Protein AF-A0A229TBY1-F1 (afdb_monomer)

Radius of gyration: 26.52 Å; Cα con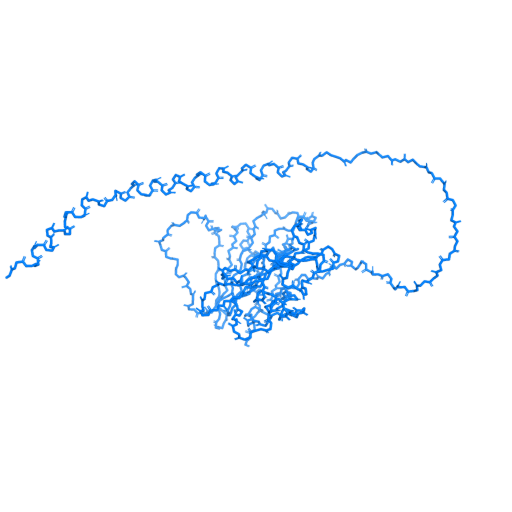tacts (8 Å, |Δi|>4): 447; chains: 1; bounding box: 51×102×53 Å

Foldseek 3Di:
DPDVVVVVVVVVVVVVVPPDPVVVVVVVVVVVVVVVVVVVVVVVVVVVPPPDDDDDDDDDDDDDDDDDDDDDDPDPPPPPDPPQCWPPHAFQLKDFQDPQWDFFKKKDFVQKIKTWIDGPPDTWKMKIKGFADDDPQAAQAQDPDLVNCPDLQWYKYDDDDRMIMIMGGPDDDRSVRSNVRSVRMGSHGDDADAFFPGFRDPPQWDWGMWMGGHQKIKTKIFGDPPRPDGPPDRDIKIKMKHFPPPPPPPPPPDDPPPFQPDWDWDDDPRIIMIMTHHPVCVVVSVRRSVRTDTDD

pLDDT: mean 75.95, std 24.25, range [27.39, 98.19]

Solvent-accessible surface area (backbone atoms only — not comparable to full-atom values): 17626 Å² total; per-residue (Å²): 146,64,64,70,64,50,53,55,52,52,51,57,60,47,60,77,68,53,75,55,67,69,56,55,51,52,53,52,52,52,55,53,53,55,51,52,60,60,54,56,59,60,61,62,62,64,66,69,74,79,75,80,88,86,83,88,86,89,81,90,82,92,80,86,85,85,93,85,75,94,72,95,67,84,78,82,74,83,68,82,75,84,60,78,82,58,41,64,64,81,64,55,62,47,31,72,72,46,93,81,47,45,82,55,34,37,38,41,37,84,60,36,31,40,39,34,27,20,49,92,93,35,84,37,38,38,41,40,39,34,57,43,85,67,60,92,82,37,34,88,42,76,77,90,49,37,90,75,44,85,44,44,38,55,47,38,18,37,63,63,90,53,23,25,38,35,39,40,40,78,54,93,51,52,32,61,56,38,42,61,52,57,72,34,50,43,85,39,58,60,89,71,59,53,38,63,54,33,52,56,80,58,91,46,45,38,80,49,36,40,35,42,29,75,55,20,34,40,38,31,34,29,56,34,90,81,37,94,59,69,61,99,58,80,68,48,39,42,36,39,38,34,48,57,86,68,69,75,66,80,67,96,65,91,65,96,64,81,67,52,82,33,74,46,75,50,79,60,88,71,27,30,39,36,38,36,22,45,72,94,39,49,68,57,51,52,51,37,65,72,41,58,38,63,60,129

Secondary structure (DSSP, 8-state):
--HHHHHHHHHHHHHTTSPPHHHHHHHHHHHHHHHHHHHHHHHHTTSGGGSS----------------------------------SSPPPPS-EE--TTSEEEEEEEETTEEEEEEEETTEEEEEEEEEESPPPTT-BSS---SGGG-S-TTEEEEE-STTEEEEEEESS---HHHHHHHHTTEESS------SEEE-PPPTTEEEEEEEEETTEEEEEEEE-TT-SS--S--PPEEEEEEETT------S----S---SEEEEEEETTEEEEEEE-GGGHHHHHHHHHH-EE--

Sequence (296 aa):
MTDLDELRRTLRAQESLAPDPGDVLAAATRRLRRRRIASVAAVTLAVAALGVGAVAMLGRGTATAPPASRVNAPPASVTEFSVAEQVPPAAPAVSLEDGSWDLMFWAVQPHFATVHYGQGHRYAFEIEVRDGAAPRSALAAKPSDAKKIRDPQSVAWQDGPGRWIRVTTTKPMAPAETLALLTKIRAAPPVISSPLESLQIPAGQKVDTFTSEPESNTLVLCPDPEARKAPLDNRCFSLTVSPAGRTAQPEDGAIPEEPLPVHRFRTLGAYTIEVDSSSAQEQAASALMNSVRLNR

Organism: NCBI:txid1905142

Mean predicted aligned error: 16.12 Å

Structure (mmCIF, N/CA/C/O backbone):
data_AF-A0A229TBY1-F1
#
_entry.id   AF-A0A229TBY1-F1
#
loop_
_atom_site.group_PDB
_atom_site.id
_atom_site.type_symbol
_atom_site.label_atom_id
_atom_site.label_alt_id
_atom_site.label_comp_id
_atom_site.label_asym_id
_atom_site.label_entity_id
_atom_site.label_seq_id
_atom_site.pdbx_PDB_ins_code
_atom_site.Cartn_x
_atom_site.Cartn_y
_atom_site.Cartn_z
_atom_site.occupancy
_atom_site.B_iso_or_equiv
_atom_site.auth_seq_id
_atom_site.auth_comp_id
_atom_site.auth_asym_id
_atom_site.auth_atom_id
_atom_site.pdbx_PDB_model_num
ATOM 1 N N . MET A 1 1 ? 16.575 60.455 0.898 1.00 54.78 1 MET A N 1
ATOM 2 C CA . MET A 1 1 ? 15.450 5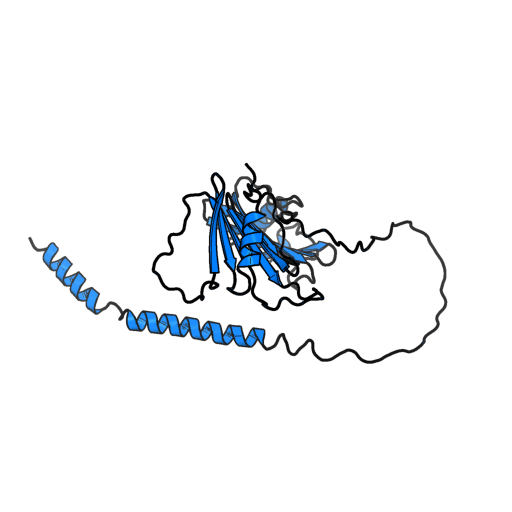9.912 1.697 1.00 54.78 1 MET A CA 1
ATOM 3 C C . MET A 1 1 ? 14.199 59.743 0.821 1.00 54.78 1 MET A C 1
ATOM 5 O O . MET A 1 1 ? 13.146 60.242 1.176 1.00 54.78 1 MET A O 1
ATOM 9 N N . THR A 1 2 ? 14.294 59.068 -0.329 1.00 57.41 2 THR A N 1
ATOM 10 C CA . THR A 1 2 ? 13.202 59.014 -1.334 1.00 57.41 2 THR A CA 1
ATOM 11 C C . THR A 1 2 ? 12.806 57.597 -1.760 1.00 57.41 2 THR A C 1
ATOM 13 O O . THR A 1 2 ? 11.770 57.427 -2.384 1.00 57.41 2 THR A O 1
ATOM 16 N N . ASP A 1 3 ? 13.565 56.578 -1.362 1.00 72.38 3 ASP A N 1
ATOM 17 C CA . ASP A 1 3 ? 13.406 55.201 -1.850 1.00 72.38 3 ASP A CA 1
ATOM 18 C C . ASP A 1 3 ? 12.272 54.433 -1.135 1.00 72.38 3 ASP A C 1
ATOM 20 O O . ASP A 1 3 ? 11.444 53.765 -1.746 1.00 72.38 3 ASP A O 1
ATOM 24 N N . LEU A 1 4 ? 12.133 54.621 0.182 1.00 72.19 4 LEU A N 1
ATOM 25 C CA . LEU A 1 4 ? 11.111 53.933 0.986 1.00 72.19 4 LEU A CA 1
ATOM 26 C C . LEU A 1 4 ? 9.679 54.406 0.700 1.00 72.19 4 LEU A C 1
ATOM 28 O O . LEU A 1 4 ? 8.735 53.618 0.779 1.00 72.19 4 LEU A O 1
ATOM 32 N N . ASP A 1 5 ? 9.508 55.683 0.365 1.00 82.06 5 ASP A N 1
ATOM 33 C CA . ASP A 1 5 ? 8.192 56.231 0.034 1.00 82.06 5 ASP A CA 1
ATOM 34 C C . ASP A 1 5 ? 7.767 55.860 -1.385 1.00 82.06 5 ASP A C 1
ATOM 36 O O . ASP A 1 5 ? 6.576 55.684 -1.638 1.00 82.06 5 ASP A O 1
ATOM 40 N N . GLU A 1 6 ? 8.725 55.678 -2.294 1.00 77.75 6 GLU A N 1
ATOM 41 C CA . GLU A 1 6 ? 8.473 55.158 -3.634 1.00 77.75 6 GLU A CA 1
ATOM 42 C C . GLU A 1 6 ? 8.100 53.672 -3.581 1.00 77.75 6 GLU A C 1
ATOM 44 O O . GLU A 1 6 ? 7.083 53.286 -4.157 1.00 77.75 6 GLU A O 1
ATOM 49 N N . LEU A 1 7 ? 8.799 52.875 -2.763 1.00 77.31 7 LEU A N 1
ATOM 50 C CA . LEU A 1 7 ? 8.479 51.464 -2.529 1.00 77.31 7 LEU A CA 1
ATOM 51 C C . LEU A 1 7 ? 7.095 51.263 -1.883 1.00 77.31 7 LEU A C 1
ATOM 53 O O . LEU A 1 7 ? 6.344 50.357 -2.240 1.00 77.31 7 LEU A O 1
ATOM 57 N N . ARG A 1 8 ? 6.703 52.137 -0.946 1.00 80.94 8 ARG A N 1
ATOM 58 C CA . ARG A 1 8 ? 5.350 52.109 -0.360 1.00 80.94 8 ARG A CA 1
ATOM 59 C C . ARG A 1 8 ? 4.274 52.492 -1.369 1.00 80.94 8 ARG A C 1
ATOM 61 O O . ARG A 1 8 ? 3.161 51.972 -1.300 1.00 80.94 8 ARG A O 1
ATOM 68 N N . ARG A 1 9 ? 4.581 53.404 -2.294 1.00 78.94 9 ARG A N 1
ATOM 69 C CA . ARG A 1 9 ? 3.636 53.845 -3.326 1.00 78.94 9 ARG A CA 1
ATOM 70 C C . ARG A 1 9 ? 3.440 52.766 -4.392 1.00 78.94 9 ARG A C 1
ATOM 72 O O . ARG A 1 9 ? 2.304 52.540 -4.799 1.00 78.94 9 ARG A O 1
ATOM 79 N N . THR A 1 10 ? 4.503 52.064 -4.784 1.00 77.75 10 THR A N 1
ATOM 80 C CA . THR A 1 10 ? 4.429 50.947 -5.739 1.00 77.75 10 THR A CA 1
ATOM 81 C C . THR A 1 10 ? 3.722 49.730 -5.150 1.00 77.75 10 THR A C 1
ATOM 83 O O . THR A 1 10 ? 2.876 49.152 -5.827 1.00 77.75 10 THR A O 1
ATOM 86 N N . LEU A 1 11 ? 3.963 49.392 -3.878 1.00 75.06 11 LEU A N 1
ATOM 87 C CA . LEU A 1 11 ? 3.253 48.295 -3.209 1.00 75.06 11 LEU A CA 1
ATOM 88 C C . LEU A 1 11 ? 1.746 48.566 -3.082 1.00 75.06 11 LEU A C 1
ATOM 90 O O . LEU A 1 11 ? 0.946 47.694 -3.409 1.00 75.06 11 LEU A O 1
ATOM 94 N N . ARG A 1 12 ? 1.338 49.792 -2.721 1.00 76.12 12 ARG A N 1
ATOM 95 C CA . ARG A 1 12 ? -0.091 50.166 -2.696 1.00 76.12 12 ARG A CA 1
ATOM 96 C C . ARG A 1 12 ? -0.737 50.169 -4.083 1.00 76.12 12 ARG A C 1
ATOM 98 O O . ARG A 1 12 ? -1.920 49.878 -4.203 1.00 76.12 12 ARG A O 1
ATOM 105 N N . ALA A 1 13 ? 0.024 50.494 -5.128 1.00 75.75 13 ALA A N 1
ATOM 106 C CA . ALA A 1 13 ? -0.462 50.427 -6.504 1.00 75.75 13 ALA A CA 1
ATOM 107 C C . ALA A 1 13 ? -0.581 48.982 -7.028 1.00 75.75 13 ALA A C 1
ATOM 109 O O . ALA A 1 13 ? -1.363 48.737 -7.940 1.00 75.75 13 ALA A O 1
ATOM 110 N N . GLN A 1 14 ? 0.170 48.027 -6.467 1.00 67.81 14 GLN A N 1
ATOM 111 C CA . GLN A 1 14 ? 0.033 46.603 -6.797 1.00 67.81 14 GLN A CA 1
ATOM 112 C C . GLN A 1 14 ? -1.082 45.908 -6.010 1.00 67.81 14 GLN A C 1
ATOM 114 O O . GLN A 1 14 ? -1.688 44.972 -6.524 1.00 67.81 14 GLN A O 1
ATOM 119 N N . GLU A 1 15 ? -1.400 46.382 -4.807 1.00 66.62 15 GLU A N 1
ATOM 120 C CA . GLU A 1 15 ? -2.500 45.852 -3.994 1.00 66.62 15 GLU A CA 1
ATOM 121 C C . GLU A 1 15 ? -3.868 46.029 -4.680 1.00 66.62 15 GLU A C 1
ATOM 123 O O . GLU A 1 15 ? -4.716 45.147 -4.596 1.00 66.62 15 GLU A O 1
ATOM 128 N N . SER A 1 16 ? -4.059 47.099 -5.461 1.00 66.62 16 SER A N 1
ATOM 129 C CA . SER A 1 16 ? -5.283 47.314 -6.252 1.00 66.62 16 SER A CA 1
ATOM 130 C C . SER A 1 16 ? -5.378 46.468 -7.530 1.00 66.62 16 SER A C 1
ATOM 132 O O . SER A 1 16 ? -6.428 46.448 -8.170 1.00 66.62 16 SER A O 1
ATOM 134 N N . LEU A 1 17 ? -4.296 45.779 -7.910 1.00 64.50 17 LEU A N 1
ATOM 135 C CA . LEU A 1 17 ? -4.247 44.845 -9.040 1.00 64.50 17 LEU A CA 1
ATOM 136 C C . LEU A 1 17 ? -4.337 43.382 -8.590 1.00 64.50 17 LEU A C 1
ATOM 138 O O . LEU A 1 17 ? -4.406 42.487 -9.437 1.00 64.50 17 LEU A O 1
ATOM 142 N N . ALA A 1 18 ? -4.330 43.125 -7.279 1.00 60.91 18 ALA A N 1
ATOM 143 C CA . ALA A 1 18 ? -4.548 41.792 -6.756 1.00 60.91 18 ALA A CA 1
ATOM 144 C C . ALA A 1 18 ? -6.005 41.379 -7.045 1.00 60.91 18 ALA A C 1
ATOM 146 O O . ALA A 1 18 ? -6.929 42.120 -6.704 1.00 60.91 18 ALA A O 1
ATOM 147 N N . PRO A 1 19 ? -6.236 40.231 -7.706 1.00 65.50 19 PRO A N 1
ATOM 148 C CA . PRO A 1 19 ? -7.586 39.754 -7.968 1.00 65.50 19 PRO A CA 1
ATOM 149 C C . PRO A 1 19 ? -8.333 39.557 -6.647 1.00 65.50 19 PRO A C 1
ATOM 151 O O . PRO A 1 19 ? -7.751 39.043 -5.689 1.00 65.50 19 PRO A O 1
ATOM 154 N N . ASP A 1 20 ? -9.608 39.962 -6.613 1.00 72.19 20 ASP A N 1
ATOM 155 C CA . ASP A 1 20 ? -10.446 39.863 -5.417 1.00 72.19 20 ASP A CA 1
ATOM 156 C C . ASP A 1 20 ? -10.370 38.425 -4.871 1.00 72.19 20 ASP A C 1
ATOM 158 O O . ASP A 1 20 ? -10.664 37.469 -5.606 1.00 72.19 20 ASP A O 1
ATOM 162 N N . PRO A 1 21 ? -9.948 38.229 -3.607 1.00 58.69 21 PRO A N 1
ATOM 163 C CA . PRO A 1 21 ? -9.858 36.902 -3.014 1.00 58.69 21 PRO A CA 1
ATOM 164 C C . PRO A 1 21 ? -11.189 36.142 -3.093 1.00 58.69 21 PRO A C 1
ATOM 166 O O . PRO A 1 21 ? -11.179 34.921 -3.270 1.00 58.69 21 PRO A O 1
ATOM 169 N N . GLY A 1 22 ? -12.328 36.844 -3.047 1.00 67.19 22 GLY A N 1
ATOM 170 C CA . GLY A 1 22 ? -13.653 36.262 -3.242 1.00 67.19 22 GLY A CA 1
ATOM 171 C C . GLY A 1 22 ? -13.844 35.668 -4.640 1.00 67.19 22 GLY A C 1
ATOM 172 O O . GLY A 1 22 ? -14.358 34.554 -4.771 1.00 67.19 22 GLY A O 1
ATOM 173 N N . ASP A 1 23 ? -13.355 36.344 -5.679 1.00 66.50 23 ASP A N 1
ATOM 174 C CA . ASP A 1 23 ? -13.443 35.878 -7.066 1.00 66.50 23 ASP A CA 1
ATOM 175 C C . ASP A 1 23 ? -12.484 34.719 -7.351 1.00 66.50 23 ASP A C 1
ATOM 177 O O . ASP A 1 23 ? -12.848 33.765 -8.050 1.00 66.50 23 ASP A O 1
ATOM 181 N N . VAL A 1 24 ? -11.284 34.739 -6.763 1.00 66.19 24 VAL A N 1
ATOM 182 C CA . VAL A 1 24 ? -10.324 33.626 -6.861 1.00 66.19 24 VAL A CA 1
ATOM 183 C C . VAL A 1 24 ? -10.889 32.373 -6.184 1.00 66.19 24 VAL A C 1
ATOM 185 O O . VAL A 1 24 ? -10.859 31.283 -6.767 1.00 66.19 24 VAL A O 1
ATOM 188 N N . LEU A 1 25 ? -11.485 32.523 -4.997 1.00 63.59 25 LEU A N 1
ATOM 189 C CA . LEU A 1 25 ? -12.144 31.430 -4.278 1.00 63.59 25 LEU A CA 1
ATOM 190 C C . LEU A 1 25 ? -13.398 30.936 -5.015 1.00 63.59 25 LEU A C 1
ATOM 192 O O . LEU A 1 25 ? -13.610 29.725 -5.138 1.00 63.59 25 LEU A O 1
ATOM 196 N N . ALA A 1 26 ? -14.204 31.831 -5.587 1.00 61.06 26 ALA A N 1
ATOM 197 C CA . ALA A 1 26 ? -15.370 31.469 -6.392 1.00 61.06 26 ALA A CA 1
ATOM 198 C C . ALA A 1 26 ? -14.978 30.734 -7.691 1.00 61.06 26 ALA A C 1
ATOM 200 O O . ALA A 1 26 ? -15.645 29.780 -8.106 1.00 61.06 26 ALA A O 1
ATOM 201 N N . ALA A 1 27 ? -13.876 31.127 -8.334 1.00 59.38 27 ALA A N 1
ATOM 202 C CA . ALA A 1 27 ? -13.351 30.453 -9.519 1.00 59.38 27 ALA A CA 1
ATOM 203 C C . ALA A 1 27 ? -12.769 29.067 -9.183 1.00 59.38 27 ALA A C 1
ATOM 205 O O . ALA A 1 27 ? -13.023 28.095 -9.909 1.00 59.38 27 ALA A O 1
ATOM 206 N N . ALA A 1 28 ? -12.051 28.945 -8.062 1.00 47.94 28 ALA A N 1
ATOM 207 C CA . ALA A 1 28 ? -11.505 27.678 -7.574 1.00 47.94 28 ALA A CA 1
ATOM 208 C C . ALA A 1 28 ? -12.617 26.685 -7.187 1.00 47.94 28 ALA A C 1
ATOM 210 O O . ALA A 1 28 ? -12.612 25.531 -7.629 1.00 47.94 28 ALA A O 1
ATOM 211 N N . THR A 1 29 ? -13.636 27.148 -6.457 1.00 52.12 29 THR A N 1
ATOM 212 C CA . THR A 1 29 ? -14.795 26.328 -6.064 1.00 52.12 29 THR A CA 1
ATOM 213 C C . THR A 1 29 ? -15.643 25.904 -7.267 1.00 52.12 29 THR A C 1
ATOM 215 O O . THR A 1 29 ? -16.065 24.746 -7.337 1.00 52.12 29 THR A O 1
ATOM 218 N N . ARG A 1 30 ? -15.825 26.761 -8.287 1.00 54.50 30 ARG A N 1
ATOM 219 C CA . ARG A 1 30 ? -16.483 26.367 -9.554 1.00 54.50 30 ARG A CA 1
ATOM 220 C C . ARG A 1 30 ? -15.701 25.296 -10.318 1.00 54.50 30 ARG A C 1
ATOM 222 O O . ARG A 1 30 ? -16.324 24.386 -10.872 1.00 54.50 30 ARG A O 1
ATOM 229 N N . ARG A 1 31 ? -14.362 25.357 -10.349 1.00 53.50 31 ARG A N 1
ATOM 230 C CA . ARG A 1 31 ? -13.523 24.309 -10.969 1.00 53.50 31 ARG A CA 1
ATOM 231 C C . ARG A 1 31 ? -13.630 22.974 -10.227 1.00 53.50 31 ARG A C 1
ATOM 233 O O . ARG A 1 31 ? -13.747 21.936 -10.879 1.00 53.50 31 ARG A O 1
ATOM 240 N N . LEU A 1 32 ? -13.668 22.996 -8.895 1.00 45.00 32 LEU A N 1
ATOM 241 C CA . LEU A 1 32 ? -13.844 21.794 -8.072 1.00 45.00 32 LEU A CA 1
ATOM 242 C C . LEU A 1 32 ? -15.238 21.169 -8.243 1.00 45.00 32 LEU A C 1
ATOM 244 O O . LEU A 1 32 ? -15.346 19.953 -8.414 1.00 45.00 32 LEU A O 1
ATOM 248 N N . ARG A 1 33 ? -16.301 21.984 -8.316 1.00 46.69 33 ARG A N 1
ATOM 249 C CA . ARG A 1 33 ? -17.666 21.493 -8.592 1.00 46.69 33 ARG A CA 1
ATOM 250 C C . ARG A 1 33 ? -17.781 20.819 -9.961 1.00 46.69 33 ARG A C 1
ATOM 252 O O . ARG A 1 33 ? -18.419 19.775 -10.069 1.00 46.69 33 ARG A O 1
ATOM 259 N N . ARG A 1 34 ? -17.129 21.360 -10.999 1.00 48.03 34 ARG A N 1
ATOM 260 C CA . ARG A 1 34 ? -17.135 20.749 -12.343 1.00 48.03 34 ARG A CA 1
ATOM 261 C C . ARG A 1 34 ? -16.400 19.407 -12.393 1.00 48.03 34 ARG A C 1
ATOM 263 O O . ARG A 1 34 ? -16.853 18.522 -13.110 1.00 48.03 34 ARG A O 1
ATOM 270 N N . ARG A 1 35 ? -15.329 19.218 -11.608 1.00 47.53 35 ARG A N 1
ATOM 271 C CA . ARG A 1 35 ? -14.670 17.902 -11.496 1.00 47.53 35 ARG A CA 1
ATOM 272 C C . ARG A 1 35 ? -15.581 16.865 -10.838 1.00 47.53 35 ARG A C 1
ATOM 274 O O . ARG A 1 35 ? -15.686 15.762 -11.356 1.00 47.53 35 ARG A O 1
ATOM 281 N N . ARG A 1 36 ? -16.318 17.234 -9.784 1.00 43.03 36 ARG A N 1
ATOM 282 C CA . ARG A 1 36 ? -17.229 16.303 -9.092 1.00 43.03 36 ARG A CA 1
ATOM 283 C C . ARG A 1 36 ? -18.412 15.844 -9.955 1.00 43.03 36 ARG A C 1
ATOM 285 O O . ARG A 1 36 ? -18.802 14.688 -9.860 1.00 43.03 36 ARG A O 1
ATOM 292 N N . ILE A 1 37 ? -18.934 16.685 -10.851 1.00 40.19 37 ILE A N 1
ATOM 293 C CA . ILE A 1 37 ? -20.026 16.279 -11.759 1.00 40.19 37 ILE A CA 1
ATOM 294 C C . ILE A 1 37 ? -19.540 15.262 -12.813 1.00 40.19 37 ILE A C 1
ATOM 296 O O . ILE A 1 37 ? -20.282 14.349 -13.163 1.00 40.19 37 ILE A O 1
ATOM 300 N N . ALA A 1 38 ? -18.280 15.344 -13.257 1.00 37.00 38 ALA A N 1
ATOM 301 C CA . ALA A 1 38 ? -17.696 14.339 -14.152 1.00 37.00 38 ALA A CA 1
ATOM 302 C C . ALA A 1 38 ? -17.412 12.999 -13.439 1.00 37.00 38 ALA A C 1
ATOM 304 O O . ALA A 1 38 ? -17.534 11.939 -14.047 1.00 37.00 38 ALA A O 1
ATOM 305 N N . SER A 1 39 ? -17.088 13.031 -12.143 1.00 32.09 39 SER A N 1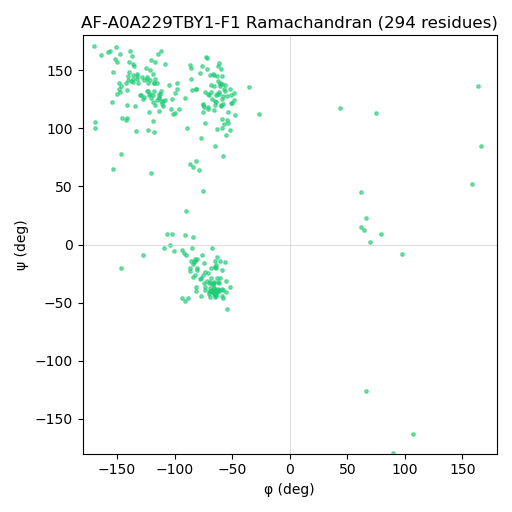
ATOM 306 C CA . SER A 1 39 ? -16.824 11.828 -11.340 1.00 32.09 39 SER A CA 1
ATOM 307 C C . SER A 1 39 ? -18.096 11.051 -10.975 1.00 32.09 39 SER A C 1
ATOM 309 O O . SER A 1 39 ? -18.073 9.826 -10.932 1.00 32.09 39 SER A O 1
ATOM 311 N N . VAL A 1 40 ? -19.227 11.734 -10.765 1.00 33.94 40 VAL A N 1
ATOM 312 C CA . VAL A 1 40 ? -20.504 11.088 -10.392 1.00 33.94 40 VAL A CA 1
ATOM 313 C C . VAL A 1 40 ? -21.178 10.382 -11.582 1.00 33.94 40 VAL A C 1
ATOM 315 O O . VAL A 1 40 ? -21.856 9.371 -11.394 1.00 33.94 40 VAL A O 1
ATOM 318 N N . ALA A 1 41 ? -20.925 10.826 -12.817 1.00 30.02 41 ALA A N 1
ATOM 319 C CA . ALA A 1 41 ? -21.397 10.133 -14.021 1.00 30.02 41 ALA A CA 1
ATOM 320 C C . ALA A 1 41 ? -20.661 8.800 -14.287 1.00 30.02 41 ALA A C 1
ATOM 322 O O . ALA A 1 41 ? -21.220 7.899 -14.908 1.00 30.02 41 ALA A O 1
ATOM 323 N N . ALA A 1 42 ? -19.429 8.637 -13.790 1.00 31.31 42 ALA A N 1
ATOM 324 C CA . ALA A 1 42 ? -18.675 7.390 -13.944 1.00 31.31 42 ALA A CA 1
ATOM 325 C C . ALA A 1 42 ? -19.147 6.284 -12.980 1.00 31.31 42 ALA A C 1
ATOM 327 O O . ALA A 1 42 ? -19.074 5.104 -13.311 1.00 31.31 42 ALA A O 1
ATOM 328 N N . VAL A 1 43 ? -19.681 6.655 -11.811 1.00 31.62 43 VAL A N 1
ATOM 329 C CA . VAL A 1 43 ? -20.130 5.696 -10.785 1.00 31.62 43 VAL A CA 1
ATOM 330 C C . VAL A 1 43 ? -21.536 5.152 -11.077 1.00 31.62 43 VAL A C 1
ATOM 332 O O . VAL A 1 43 ? -21.848 4.018 -10.726 1.00 31.62 43 VAL A O 1
ATOM 335 N N . THR A 1 44 ? -22.377 5.893 -11.800 1.00 31.88 44 THR A N 1
ATOM 336 C CA . THR A 1 44 ? -23.746 5.453 -12.135 1.00 31.88 44 THR A CA 1
ATOM 337 C C . THR A 1 44 ? -23.823 4.477 -13.316 1.00 31.88 44 THR A C 1
ATOM 339 O O . THR A 1 44 ? -24.777 3.707 -13.396 1.00 31.88 44 THR A O 1
ATOM 342 N N . LEU A 1 45 ? -22.812 4.415 -14.190 1.00 29.98 45 LEU A N 1
ATOM 343 C CA . LEU A 1 45 ? -22.781 3.454 -15.308 1.00 29.98 45 LEU A CA 1
ATOM 344 C C . LEU A 1 45 ? -22.249 2.060 -14.928 1.00 29.98 45 LEU A C 1
ATOM 346 O O . LEU A 1 45 ? -22.508 1.100 -15.650 1.00 29.98 45 LEU A O 1
ATOM 350 N N . ALA A 1 46 ? -21.565 1.916 -13.790 1.00 31.91 46 ALA A N 1
ATOM 351 C CA . ALA A 1 46 ? -21.049 0.621 -13.336 1.00 31.91 46 ALA A CA 1
ATOM 352 C C . ALA A 1 46 ? -22.117 -0.260 -12.656 1.00 31.91 46 ALA A C 1
ATOM 354 O O . ALA A 1 46 ? -21.987 -1.481 -12.638 1.00 31.91 46 ALA A O 1
ATOM 355 N N . VAL A 1 47 ? -23.203 0.332 -12.145 1.00 32.88 47 VAL A N 1
ATOM 356 C CA . VAL A 1 47 ? -24.252 -0.401 -11.410 1.00 32.88 47 VAL A CA 1
ATOM 357 C C . VAL A 1 47 ? -25.323 -0.992 -12.344 1.00 32.88 47 VAL A C 1
ATOM 359 O O . VAL A 1 47 ? -25.972 -1.974 -11.997 1.00 32.88 47 VAL A O 1
ATOM 362 N N . ALA A 1 48 ? -25.470 -0.483 -13.572 1.00 30.22 48 ALA A N 1
ATOM 363 C CA . ALA A 1 48 ? -26.464 -0.991 -14.526 1.00 30.22 48 ALA A CA 1
ATOM 364 C C . ALA A 1 48 ? -26.017 -2.247 -15.312 1.00 30.22 48 ALA A C 1
ATOM 366 O O . ALA A 1 48 ? -26.849 -2.897 -15.941 1.00 30.22 48 ALA A O 1
ATOM 367 N N . ALA A 1 49 ? -24.731 -2.619 -15.279 1.00 33.78 49 ALA A N 1
ATOM 368 C CA . ALA A 1 49 ? -24.191 -3.722 -16.087 1.00 33.78 49 ALA A CA 1
ATOM 369 C C . ALA A 1 49 ? -24.162 -5.094 -15.380 1.00 33.78 49 ALA A C 1
ATOM 371 O O . ALA A 1 49 ? -23.836 -6.092 -16.016 1.00 33.78 49 ALA A O 1
ATOM 372 N N . LEU A 1 50 ? -24.530 -5.174 -14.095 1.00 36.44 50 LEU A N 1
ATOM 373 C CA . LEU A 1 50 ? -24.555 -6.433 -13.326 1.00 36.44 50 LEU A CA 1
ATOM 374 C C . LEU A 1 50 ? -25.969 -7.022 -13.142 1.00 36.44 50 LEU A C 1
ATOM 376 O O . LEU A 1 50 ? -26.148 -7.973 -12.388 1.00 36.44 50 LEU A O 1
ATOM 380 N N . GLY A 1 51 ? -26.979 -6.477 -13.830 1.00 31.44 51 GLY A N 1
ATOM 381 C CA . GLY A 1 51 ? -28.393 -6.778 -13.570 1.00 31.44 51 GLY A CA 1
ATOM 382 C C . GLY A 1 51 ? -29.121 -7.712 -14.544 1.00 31.44 51 GLY A C 1
ATOM 383 O O . GLY A 1 51 ? -30.308 -7.945 -14.337 1.00 31.44 51 GLY A O 1
ATOM 384 N N . VAL A 1 52 ? -28.495 -8.243 -15.603 1.00 37.66 52 VAL A N 1
ATOM 385 C CA . VAL A 1 52 ? -29.199 -9.127 -16.557 1.00 37.66 52 VAL A CA 1
ATOM 386 C C . VAL A 1 52 ? -28.265 -10.208 -17.099 1.00 37.66 52 VAL A C 1
ATOM 388 O O . VAL A 1 52 ? -27.399 -9.920 -17.919 1.00 37.66 52 VAL A O 1
ATOM 391 N N . GLY A 1 53 ? -28.464 -11.465 -16.687 1.00 30.06 53 GLY A N 1
ATOM 392 C CA . GLY A 1 53 ? -27.834 -12.597 -17.375 1.00 30.06 53 GLY A CA 1
ATOM 393 C C . GLY A 1 53 ? -27.685 -13.895 -16.586 1.00 30.06 53 GLY A C 1
ATOM 394 O O . GLY A 1 53 ? -26.591 -14.442 -16.553 1.00 30.06 53 GLY A O 1
ATOM 395 N N . ALA A 1 54 ? -28.750 -14.421 -15.976 1.00 32.91 54 ALA A N 1
ATOM 396 C CA . ALA A 1 54 ? -28.730 -15.789 -15.453 1.00 32.91 54 ALA A CA 1
ATOM 397 C C . ALA A 1 54 ? -30.103 -16.466 -15.561 1.00 32.91 54 ALA A C 1
ATOM 399 O O . ALA A 1 54 ? -30.795 -16.582 -14.559 1.00 32.91 54 ALA A O 1
ATOM 400 N N . VAL A 1 55 ? -30.489 -16.939 -16.757 1.00 33.84 55 VAL A N 1
ATOM 401 C CA . VAL A 1 55 ? -31.454 -18.047 -16.911 1.00 33.84 55 VAL A CA 1
ATOM 402 C C . VAL A 1 55 ? -31.161 -18.853 -18.192 1.00 33.84 55 VAL A C 1
ATOM 404 O O . VAL A 1 55 ? -31.110 -18.295 -19.281 1.00 33.84 55 VAL A O 1
ATOM 407 N N . ALA A 1 56 ? -31.075 -20.177 -18.009 1.00 32.06 56 ALA A N 1
ATOM 408 C CA . ALA A 1 56 ? -31.220 -21.281 -18.970 1.00 32.06 56 ALA A CA 1
ATOM 409 C C . ALA A 1 56 ? -30.093 -21.582 -19.982 1.00 32.06 56 ALA A C 1
ATOM 411 O O . ALA A 1 56 ? -29.919 -20.893 -20.978 1.00 32.06 56 ALA A O 1
ATOM 412 N N . MET A 1 57 ? -29.468 -22.756 -19.810 1.00 34.28 57 MET A N 1
ATOM 413 C CA . MET A 1 57 ? -29.571 -23.866 -20.777 1.00 34.28 57 MET A CA 1
ATOM 414 C C . MET A 1 57 ? -28.981 -25.159 -20.180 1.00 34.28 57 MET A C 1
ATOM 416 O O . MET A 1 57 ? -27.772 -25.336 -20.067 1.00 34.28 57 MET A O 1
ATOM 420 N N . LEU A 1 58 ? -29.881 -26.067 -19.795 1.00 34.03 58 LEU A N 1
ATOM 421 C CA . LEU A 1 58 ? -29.640 -27.503 -19.639 1.00 34.03 58 LEU A CA 1
ATOM 422 C C . LEU A 1 58 ? -29.727 -28.141 -21.033 1.00 34.03 58 LEU A C 1
ATOM 424 O O . LEU A 1 58 ? -30.713 -27.901 -21.727 1.00 34.03 58 LEU A O 1
ATOM 428 N N . GLY A 1 59 ? -28.787 -29.012 -21.420 1.00 29.00 59 GLY A N 1
ATOM 429 C CA . GLY A 1 59 ? -29.003 -29.841 -22.613 1.00 29.00 59 GLY A CA 1
ATOM 430 C C . GLY A 1 59 ? -27.798 -30.567 -23.209 1.00 29.00 59 GLY A C 1
ATOM 431 O O . GLY A 1 59 ? -27.235 -30.104 -24.186 1.00 29.00 59 GLY A O 1
ATOM 432 N N . ARG A 1 60 ? -27.495 -31.751 -22.657 1.00 29.08 60 ARG A N 1
ATOM 433 C CA . ARG A 1 60 ? -27.171 -33.021 -23.352 1.00 29.08 60 ARG A CA 1
ATOM 434 C C . ARG A 1 60 ? -26.221 -33.002 -24.572 1.00 29.08 60 ARG A C 1
ATOM 436 O O . ARG A 1 60 ? -26.596 -32.598 -25.664 1.00 29.08 60 ARG A O 1
ATOM 443 N N . GLY A 1 61 ? -25.080 -33.680 -24.433 1.00 28.22 61 GLY A N 1
ATOM 444 C CA . GLY A 1 61 ? -24.267 -34.132 -25.566 1.00 28.22 61 GLY A CA 1
ATOM 445 C C . GLY A 1 61 ? -23.174 -35.108 -25.141 1.00 28.22 61 GLY A C 1
ATOM 446 O O . GLY A 1 61 ? -22.147 -34.712 -24.609 1.00 28.22 61 GLY A O 1
ATOM 447 N N . THR A 1 62 ? -23.427 -36.395 -25.350 1.00 34.38 62 THR A N 1
ATOM 448 C CA . THR A 1 62 ? -22.499 -37.522 -25.190 1.00 34.38 62 THR A CA 1
ATOM 449 C C . THR A 1 62 ? -21.327 -37.436 -26.170 1.00 34.38 62 THR A C 1
ATOM 451 O O . THR A 1 62 ? -21.569 -37.382 -27.373 1.00 34.38 62 THR A O 1
ATOM 454 N N . ALA A 1 63 ? -20.084 -37.546 -25.692 1.00 32.41 63 ALA A N 1
ATOM 455 C CA . ALA A 1 63 ? -18.971 -38.028 -26.510 1.00 32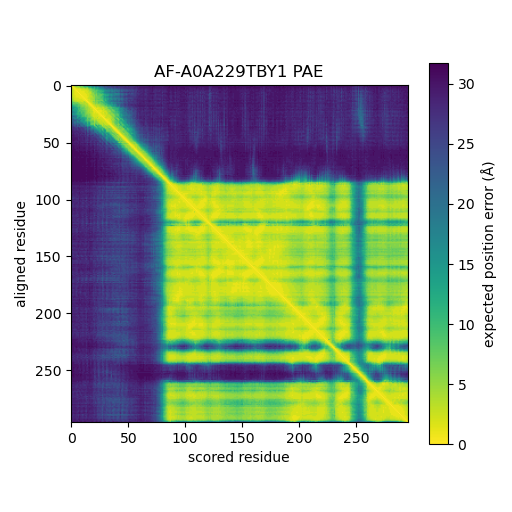.41 63 ALA A CA 1
ATOM 456 C C . ALA A 1 63 ? -17.859 -38.649 -25.648 1.00 32.41 63 ALA A C 1
ATOM 458 O O . ALA A 1 63 ? -17.305 -38.038 -24.740 1.00 32.41 63 ALA A O 1
ATOM 459 N N . THR A 1 64 ? -17.599 -39.908 -25.976 1.00 31.41 64 THR A N 1
ATOM 460 C CA . THR A 1 64 ? -16.536 -40.844 -25.598 1.00 31.41 64 THR A CA 1
ATOM 461 C C . THR A 1 64 ? -15.136 -40.259 -25.384 1.00 31.41 64 THR A C 1
ATOM 463 O O . THR A 1 64 ? -14.614 -39.521 -26.216 1.00 31.41 64 THR A O 1
ATOM 466 N N . ALA A 1 65 ? -14.504 -40.712 -24.298 1.00 32.72 65 ALA A N 1
ATOM 467 C CA . ALA A 1 65 ? -13.090 -40.545 -23.972 1.00 32.72 65 ALA A CA 1
ATOM 468 C C . ALA A 1 65 ? -12.157 -41.406 -24.849 1.00 32.72 65 ALA A C 1
ATOM 470 O O . ALA A 1 65 ? -12.567 -42.468 -25.324 1.00 32.72 65 ALA A O 1
ATOM 471 N N . PRO A 1 66 ? -10.865 -41.039 -24.908 1.00 36.09 66 PRO A N 1
ATOM 472 C CA . PRO A 1 66 ? -9.779 -42.015 -24.853 1.00 36.09 66 PRO A CA 1
ATOM 473 C C . PRO A 1 66 ? -8.823 -41.737 -23.664 1.00 36.09 66 PRO A C 1
ATOM 475 O O . PRO A 1 66 ? -8.674 -40.583 -23.256 1.00 36.09 66 PRO A O 1
ATOM 478 N N . PRO A 1 67 ? -8.168 -42.761 -23.080 1.00 36.69 67 PRO A N 1
ATOM 479 C CA . PRO A 1 67 ? -7.319 -42.596 -21.902 1.00 36.69 67 PRO A CA 1
ATOM 480 C C . PRO A 1 67 ? -5.828 -42.481 -22.261 1.00 36.69 67 PRO A C 1
ATOM 482 O O . PRO A 1 67 ? -5.342 -43.231 -23.101 1.00 36.69 67 PRO A O 1
ATOM 485 N N . ALA A 1 68 ? -5.113 -41.581 -21.577 1.00 27.91 68 ALA A N 1
ATOM 486 C CA . ALA A 1 68 ? -3.661 -41.556 -21.300 1.00 27.91 68 ALA A CA 1
ATOM 487 C C . ALA A 1 68 ? -3.315 -40.120 -20.846 1.00 27.91 68 ALA A C 1
ATOM 489 O O . ALA A 1 68 ? -3.808 -39.171 -21.436 1.00 27.91 68 ALA A O 1
ATOM 490 N N . SER A 1 69 ? -2.522 -39.807 -19.828 1.00 28.97 69 SER A N 1
ATOM 491 C CA . SER A 1 69 ? -1.669 -40.568 -18.925 1.00 28.97 69 SER A CA 1
ATOM 492 C C . SER A 1 69 ? -1.558 -39.773 -17.623 1.00 28.97 69 SER A C 1
ATOM 494 O O . SER A 1 69 ? -1.595 -38.543 -17.620 1.00 28.97 69 SER A O 1
ATOM 496 N N . ARG A 1 70 ? -1.410 -40.494 -16.511 1.00 31.48 70 ARG A N 1
ATOM 497 C CA . ARG A 1 70 ? -1.145 -39.946 -15.179 1.00 31.48 70 ARG A CA 1
ATOM 498 C C . ARG A 1 70 ? 0.143 -39.114 -15.185 1.00 31.48 70 ARG A C 1
ATOM 500 O O . ARG A 1 70 ? 1.217 -39.662 -15.410 1.00 31.48 70 ARG A O 1
ATOM 507 N N . VAL A 1 71 ? 0.037 -37.839 -14.829 1.00 31.86 71 VAL A N 1
ATOM 508 C CA . VAL A 1 71 ? 1.116 -37.095 -14.172 1.00 31.86 71 VAL A CA 1
ATOM 509 C C . VAL A 1 71 ? 0.532 -36.588 -12.861 1.00 31.86 71 VAL A C 1
ATOM 511 O O . VAL A 1 71 ? -0.424 -35.818 -12.853 1.00 31.86 71 VAL A O 1
ATOM 514 N N . ASN A 1 72 ? 1.062 -37.104 -11.754 1.00 32.22 72 ASN A N 1
ATOM 515 C CA . ASN A 1 72 ? 0.727 -36.671 -10.404 1.00 32.22 72 ASN A CA 1
ATOM 516 C C . ASN A 1 72 ? 1.142 -35.203 -10.231 1.00 32.22 72 ASN A C 1
ATOM 518 O O . ASN A 1 72 ? 2.309 -34.921 -9.973 1.00 32.22 72 ASN A O 1
ATOM 522 N N . ALA A 1 73 ? 0.187 -34.286 -10.343 1.00 35.84 73 ALA A N 1
ATOM 523 C CA . ALA A 1 73 ? 0.260 -32.986 -9.694 1.00 35.84 73 ALA A CA 1
ATOM 524 C C . ALA A 1 73 ? -0.769 -33.009 -8.554 1.00 35.84 73 ALA A C 1
ATOM 526 O O . ALA A 1 73 ? -1.928 -33.349 -8.811 1.00 35.84 73 ALA A O 1
ATOM 527 N N . PRO A 1 74 ? -0.381 -32.732 -7.296 1.00 32.25 74 PRO A N 1
ATOM 528 C CA . PRO A 1 74 ? -1.355 -32.646 -6.221 1.00 32.25 74 PRO A CA 1
ATOM 529 C C . PRO A 1 74 ? -2.350 -31.519 -6.543 1.00 32.25 74 PRO A C 1
ATOM 531 O O . PRO A 1 74 ? -1.927 -30.452 -7.000 1.00 32.25 74 PRO A O 1
ATOM 534 N N . PRO A 1 75 ? -3.662 -31.736 -6.348 1.00 32.44 75 PRO A N 1
ATOM 535 C CA . PRO A 1 75 ? -4.643 -30.682 -6.537 1.00 32.44 75 PRO A CA 1
ATOM 536 C C . PRO A 1 75 ? -4.337 -29.558 -5.548 1.00 32.44 75 PRO A C 1
ATOM 538 O O . PRO A 1 75 ? -4.158 -29.805 -4.355 1.00 32.44 75 PRO A O 1
ATOM 541 N N . ALA A 1 76 ? -4.266 -28.327 -6.056 1.00 31.19 76 ALA A N 1
ATOM 542 C CA . ALA A 1 76 ? -4.322 -27.138 -5.226 1.00 31.19 76 ALA A CA 1
ATOM 543 C C . ALA A 1 76 ? -5.657 -27.182 -4.482 1.00 31.19 76 ALA A C 1
ATOM 545 O O . ALA A 1 76 ? -6.716 -26.929 -5.056 1.00 31.19 76 ALA A O 1
ATOM 546 N N . SER A 1 77 ? -5.600 -27.601 -3.222 1.00 31.59 77 SER A N 1
ATOM 547 C CA . SER A 1 77 ? -6.704 -27.482 -2.292 1.00 31.59 77 SER A CA 1
ATOM 548 C C . SER A 1 77 ? -7.130 -26.021 -2.289 1.00 31.59 77 SER A C 1
ATOM 550 O O . SER A 1 77 ? -6.372 -25.143 -1.876 1.00 31.59 77 SER A O 1
ATOM 552 N N . VAL A 1 78 ? -8.343 -25.766 -2.775 1.00 34.25 78 VAL A N 1
ATOM 553 C CA . VAL A 1 78 ? -9.112 -24.583 -2.407 1.00 34.25 78 VAL A CA 1
ATOM 554 C C . VAL A 1 78 ? -9.401 -24.761 -0.925 1.00 34.25 78 VAL A C 1
ATOM 556 O O . VAL A 1 78 ? -10.391 -25.367 -0.526 1.00 34.25 78 VAL A O 1
ATOM 559 N N . THR A 1 79 ? -8.447 -24.349 -0.102 1.00 27.53 79 THR A N 1
ATOM 560 C CA . THR A 1 79 ? -8.678 -24.175 1.319 1.00 27.53 79 THR A CA 1
ATOM 561 C C . THR A 1 79 ? -9.516 -22.912 1.420 1.00 27.53 79 THR A C 1
ATOM 563 O O . THR A 1 79 ? -9.012 -21.810 1.210 1.00 27.53 79 THR A O 1
ATOM 566 N N . GLU A 1 80 ? -10.812 -23.079 1.672 1.00 28.34 80 GLU A N 1
ATOM 567 C CA . GLU A 1 80 ? -11.639 -22.039 2.273 1.00 28.34 80 GLU A CA 1
ATOM 568 C C . GLU A 1 80 ? -10.917 -21.565 3.541 1.00 28.34 80 GLU A C 1
ATOM 570 O O . GLU A 1 80 ? -10.920 -22.222 4.583 1.00 28.34 80 GLU A O 1
ATOM 575 N N . PHE A 1 81 ? -10.203 -20.451 3.428 1.00 27.39 81 PHE A N 1
ATOM 576 C CA . PHE A 1 81 ? -9.528 -19.823 4.546 1.00 27.39 81 PHE A CA 1
ATOM 577 C C . PHE A 1 81 ? -10.573 -19.071 5.374 1.00 27.39 81 PHE A C 1
ATOM 579 O O . PHE A 1 81 ? -10.816 -17.892 5.162 1.00 27.39 81 PHE A O 1
ATOM 586 N N . SER A 1 82 ? -11.149 -19.735 6.376 1.00 31.69 82 SER A N 1
ATOM 587 C CA . SER A 1 82 ? -11.532 -19.044 7.615 1.00 31.69 82 SER A CA 1
ATOM 588 C C . SER A 1 82 ? -10.270 -18.858 8.464 1.00 31.69 82 SER A C 1
ATOM 590 O O . SER A 1 82 ? -10.113 -19.464 9.522 1.00 31.69 82 SER A O 1
ATOM 592 N N . VAL A 1 83 ? -9.313 -18.074 7.960 1.00 38.34 83 VAL A N 1
ATOM 593 C CA . VAL A 1 83 ? -8.260 -17.504 8.808 1.00 38.34 83 VAL A CA 1
ATOM 594 C C . VAL A 1 83 ? -8.967 -16.400 9.560 1.00 38.34 83 VAL A C 1
ATOM 596 O O . VAL A 1 83 ? -9.502 -15.496 8.927 1.00 38.34 83 VAL A O 1
ATOM 599 N N . ALA A 1 84 ? -9.031 -16.498 10.888 1.00 50.31 84 ALA A N 1
ATOM 600 C CA . ALA A 1 84 ? -9.361 -15.343 11.710 1.00 50.31 84 ALA A CA 1
ATOM 601 C C . ALA A 1 84 ? -8.494 -14.187 11.202 1.00 50.31 84 ALA A C 1
ATOM 603 O O . ALA A 1 84 ? -7.271 -14.293 11.261 1.00 50.31 84 ALA A O 1
ATOM 604 N N . GLU A 1 85 ? -9.126 -13.192 10.582 1.00 67.31 85 GLU A N 1
ATOM 605 C CA . GLU A 1 85 ? -8.466 -12.160 9.789 1.00 67.31 85 GLU A CA 1
ATOM 606 C C . GLU A 1 85 ? -7.377 -11.510 10.652 1.00 67.31 85 GLU A C 1
ATOM 608 O O . GLU A 1 85 ? -7.652 -10.840 11.649 1.00 67.31 85 GLU A O 1
ATOM 613 N N . GLN A 1 86 ? -6.122 -11.864 10.365 1.00 80.50 86 GLN A N 1
ATOM 614 C CA . GLN A 1 86 ? -4.997 -11.523 11.221 1.00 80.50 86 GLN A CA 1
ATOM 615 C C . GLN A 1 86 ? -4.700 -10.042 11.021 1.00 80.50 86 GLN A C 1
ATOM 617 O O . GLN A 1 86 ? -4.420 -9.615 9.902 1.00 80.50 86 GLN A O 1
ATOM 622 N N . VAL A 1 87 ? -4.766 -9.265 12.103 1.00 86.94 87 VAL A N 1
ATOM 623 C CA . VAL A 1 87 ? -4.362 -7.858 12.098 1.00 86.94 87 VAL A CA 1
ATOM 624 C C . VAL A 1 87 ? -3.105 -7.706 12.950 1.00 86.94 87 VAL A C 1
ATOM 626 O O . VAL A 1 87 ? -3.109 -8.231 14.066 1.00 86.94 87 VAL A O 1
ATOM 629 N N . PRO A 1 88 ? -2.059 -7.008 12.467 1.00 90.50 88 PRO A N 1
ATOM 630 C CA . PRO A 1 88 ? -1.955 -6.402 11.138 1.00 90.50 88 PRO A CA 1
ATOM 631 C C . PRO A 1 88 ? -1.933 -7.459 10.017 1.00 90.50 88 PRO A C 1
ATOM 633 O O . PRO A 1 88 ? -1.397 -8.553 10.221 1.00 90.50 88 PRO A O 1
ATOM 636 N N . PRO A 1 89 ? -2.520 -7.160 8.843 1.00 91.31 89 PRO A N 1
ATOM 637 C CA . PRO A 1 89 ? -2.389 -8.027 7.681 1.00 91.31 89 PRO A CA 1
ATOM 638 C C . PRO A 1 89 ? -0.919 -8.140 7.266 1.00 91.31 89 PRO A C 1
ATOM 640 O O . PRO A 1 89 ? -0.098 -7.263 7.547 1.00 91.31 89 PRO A O 1
ATOM 643 N N . ALA A 1 90 ? -0.582 -9.228 6.572 1.00 91.94 90 ALA A N 1
ATOM 644 C CA . ALA A 1 90 ? 0.770 -9.428 6.069 1.00 91.94 90 ALA A CA 1
ATOM 645 C C . ALA A 1 90 ? 1.169 -8.300 5.103 1.00 91.94 90 ALA A C 1
ATOM 647 O O . ALA A 1 90 ? 0.387 -7.902 4.236 1.00 91.94 90 ALA A O 1
ATOM 648 N N . ALA A 1 91 ? 2.408 -7.819 5.229 1.00 93.19 91 ALA A N 1
ATOM 649 C CA . ALA A 1 91 ? 2.956 -6.844 4.298 1.00 93.19 91 ALA A CA 1
ATOM 650 C C . ALA A 1 91 ? 2.975 -7.411 2.861 1.00 93.19 91 ALA A C 1
ATOM 652 O O . ALA A 1 91 ? 3.120 -8.628 2.679 1.00 93.19 91 ALA A O 1
ATOM 653 N N . PRO A 1 92 ? 2.868 -6.556 1.827 1.00 94.00 92 PRO A N 1
ATOM 654 C CA . PRO A 1 92 ? 2.861 -7.002 0.438 1.00 94.00 92 PRO A CA 1
ATOM 655 C C . PRO A 1 92 ? 4.110 -7.824 0.134 1.00 94.00 92 PRO A C 1
ATOM 657 O O . PRO A 1 92 ? 5.211 -7.386 0.437 1.00 94.00 92 PRO A O 1
ATOM 660 N N . ALA A 1 93 ? 3.983 -8.988 -0.503 1.00 94.62 93 ALA A N 1
ATOM 661 C CA . ALA A 1 93 ? 5.131 -9.830 -0.860 1.00 94.62 93 ALA A CA 1
ATOM 662 C C . ALA A 1 93 ? 5.912 -9.279 -2.075 1.00 94.62 93 ALA A C 1
ATOM 664 O O . ALA A 1 93 ? 6.209 -10.010 -3.022 1.00 94.62 93 ALA A O 1
ATOM 665 N N . VAL A 1 94 ? 6.193 -7.976 -2.079 1.00 96.00 94 VAL A N 1
ATOM 666 C CA . VAL A 1 94 ? 6.975 -7.273 -3.091 1.00 96.00 94 VAL A CA 1
ATOM 667 C C . VAL A 1 94 ? 7.758 -6.133 -2.448 1.00 96.00 94 VAL A C 1
ATOM 669 O O . VAL A 1 94 ? 7.224 -5.378 -1.641 1.00 96.00 94 VAL A O 1
ATOM 672 N N . SER A 1 95 ? 9.021 -5.979 -2.826 1.00 96.44 95 SER A N 1
ATOM 673 C CA . SER A 1 95 ? 9.853 -4.876 -2.352 1.00 96.44 95 SER A CA 1
ATOM 674 C C . SER A 1 95 ? 10.932 -4.511 -3.365 1.00 96.44 95 SER A C 1
ATOM 676 O O . SER A 1 95 ? 11.264 -5.289 -4.265 1.00 96.44 95 SER A O 1
ATOM 678 N N . LEU A 1 96 ? 11.452 -3.295 -3.237 1.00 96.44 96 LEU A N 1
ATOM 679 C CA . LEU A 1 96 ? 12.589 -2.777 -3.979 1.00 96.44 96 LEU A CA 1
ATOM 680 C C . LEU A 1 96 ? 13.870 -2.939 -3.147 1.00 96.44 96 LEU A C 1
ATOM 682 O O . LEU A 1 96 ? 14.013 -2.312 -2.101 1.00 96.44 96 LEU A O 1
ATOM 686 N N . GLU A 1 97 ? 14.823 -3.732 -3.636 1.00 94.69 97 GLU A N 1
ATOM 687 C CA . GLU A 1 97 ? 16.156 -3.867 -3.034 1.00 94.69 97 GLU A CA 1
ATOM 688 C C . GLU A 1 97 ? 17.106 -2.791 -3.577 1.00 94.69 97 GLU A C 1
ATOM 690 O O . GLU A 1 97 ? 18.021 -3.062 -4.359 1.00 94.69 97 GLU A O 1
ATOM 695 N N . ASP A 1 98 ? 16.861 -1.539 -3.198 1.00 92.75 98 ASP A N 1
ATOM 696 C CA . ASP A 1 98 ? 17.704 -0.411 -3.587 1.00 92.75 98 ASP A CA 1
ATOM 697 C C . ASP A 1 98 ? 17.850 0.587 -2.437 1.00 92.75 98 ASP A C 1
ATOM 699 O O . ASP A 1 98 ? 16.923 1.327 -2.128 1.00 92.75 98 ASP A O 1
ATOM 703 N N . GLY A 1 99 ? 19.041 0.643 -1.834 1.00 90.06 99 GLY A N 1
ATOM 704 C CA . GLY A 1 99 ? 19.331 1.549 -0.717 1.00 90.06 99 GLY A CA 1
ATOM 705 C C . GLY A 1 99 ? 19.333 3.039 -1.078 1.00 90.06 99 GLY A C 1
ATOM 706 O O . GLY A 1 99 ? 19.535 3.867 -0.199 1.00 90.06 99 GLY A O 1
ATOM 707 N N . SER A 1 100 ? 19.139 3.401 -2.352 1.00 91.88 100 SER A N 1
ATOM 708 C CA . SER A 1 100 ? 18.928 4.797 -2.763 1.00 91.88 100 SER A CA 1
ATOM 709 C C . SER A 1 100 ? 17.472 5.266 -2.645 1.00 91.88 100 SER A C 1
ATOM 711 O O . SER A 1 100 ? 17.194 6.438 -2.921 1.00 91.88 100 SER A O 1
ATOM 713 N N . TRP A 1 101 ? 16.569 4.361 -2.252 1.00 93.81 101 TRP A N 1
ATOM 714 C CA . TRP A 1 101 ? 15.144 4.599 -2.073 1.00 93.81 101 TRP A CA 1
ATOM 715 C C . TRP A 1 101 ? 14.721 4.275 -0.646 1.00 93.81 101 TRP A C 1
ATOM 717 O O . TRP A 1 101 ? 14.944 3.173 -0.147 1.00 93.81 101 TRP A O 1
ATOM 727 N N . ASP A 1 102 ? 14.043 5.225 -0.021 1.00 94.06 102 ASP A N 1
ATOM 728 C CA . ASP A 1 102 ? 13.500 5.067 1.318 1.00 94.06 102 ASP A CA 1
ATOM 729 C C . ASP A 1 102 ? 12.078 4.520 1.206 1.00 94.06 102 ASP A C 1
ATOM 731 O O . ASP A 1 102 ? 11.240 5.095 0.506 1.00 94.06 102 ASP A O 1
ATOM 735 N N . LEU A 1 103 ? 11.786 3.408 1.881 1.00 95.06 103 LEU A N 1
ATOM 736 C CA . LEU A 1 103 ? 10.412 2.934 2.013 1.00 95.06 103 LEU A CA 1
ATOM 737 C C . LEU A 1 103 ? 9.623 3.953 2.843 1.00 95.06 103 LEU A C 1
ATOM 739 O O . LEU A 1 103 ? 9.913 4.158 4.019 1.00 95.06 103 LEU A O 1
ATOM 743 N N . MET A 1 104 ? 8.625 4.576 2.222 1.00 94.19 104 MET A N 1
ATOM 744 C CA . MET A 1 104 ? 7.799 5.600 2.858 1.00 94.19 104 MET A CA 1
ATOM 745 C C . MET A 1 104 ? 6.616 4.979 3.581 1.00 94.19 104 MET A C 1
ATOM 747 O O . MET A 1 104 ? 6.335 5.371 4.700 1.00 94.19 104 MET A O 1
ATOM 751 N N . PHE A 1 105 ? 5.914 4.045 2.938 1.00 95.56 105 PHE A N 1
ATOM 752 C CA . PHE A 1 105 ? 4.807 3.291 3.521 1.00 95.56 105 PHE A CA 1
ATOM 753 C C . PHE A 1 105 ? 4.402 2.145 2.598 1.00 95.56 105 PHE A C 1
ATOM 755 O O . PHE A 1 105 ? 4.821 2.065 1.439 1.00 95.56 105 PHE A O 1
ATOM 762 N N . TRP A 1 106 ? 3.542 1.269 3.096 1.00 97.25 106 TRP A N 1
ATOM 763 C CA . TRP A 1 106 ? 2.791 0.336 2.267 1.00 97.25 106 TRP A CA 1
ATOM 764 C C . TRP A 1 106 ? 1.340 0.283 2.725 1.00 97.25 106 TRP A C 1
ATOM 766 O O . TRP A 1 106 ? 1.031 0.577 3.878 1.00 97.25 106 TRP A O 1
ATOM 776 N N . ALA A 1 107 ? 0.454 -0.091 1.810 1.00 96.81 107 ALA A N 1
ATOM 777 C CA . ALA A 1 107 ? -0.960 -0.261 2.093 1.00 96.81 107 ALA A CA 1
ATOM 778 C C . ALA A 1 107 ? -1.494 -1.539 1.450 1.00 96.81 107 ALA A C 1
ATOM 780 O O . ALA A 1 107 ? -1.064 -1.924 0.361 1.00 96.81 107 ALA A O 1
ATOM 781 N N . VAL A 1 108 ? -2.444 -2.184 2.116 1.00 96.19 108 VAL A N 1
ATOM 782 C CA . VAL A 1 108 ? -3.174 -3.350 1.615 1.00 96.19 108 VAL A CA 1
ATOM 783 C C . VAL A 1 108 ? -4.671 -3.105 1.709 1.00 96.19 108 VAL A C 1
ATOM 785 O O . VAL A 1 108 ? -5.163 -2.504 2.662 1.00 96.19 108 VAL A O 1
ATOM 788 N N . GLN A 1 109 ? -5.378 -3.582 0.697 1.00 94.31 109 GLN A N 1
ATOM 789 C CA . GLN A 1 109 ? -6.827 -3.606 0.562 1.00 94.31 109 GLN A CA 1
ATOM 790 C C . GLN A 1 109 ? -7.216 -4.964 -0.044 1.00 94.31 109 GLN A C 1
ATOM 792 O O . GLN A 1 109 ? -6.354 -5.668 -0.590 1.00 94.31 109 GLN A O 1
ATOM 797 N N . PRO A 1 110 ? -8.497 -5.358 -0.019 1.00 90.19 110 PRO A N 1
ATOM 798 C CA . PRO A 1 110 ? -8.952 -6.514 -0.777 1.00 90.19 110 PRO A CA 1
ATOM 799 C C . PRO A 1 110 ? -8.487 -6.442 -2.242 1.00 90.19 110 PRO A C 1
ATOM 801 O O . PRO A 1 110 ? -8.789 -5.486 -2.956 1.00 90.19 110 PRO A O 1
ATOM 804 N N . HIS A 1 111 ? -7.746 -7.463 -2.689 1.00 92.19 111 HIS A N 1
ATOM 805 C CA . HIS A 1 111 ? -7.232 -7.610 -4.064 1.00 92.19 111 HIS A CA 1
ATOM 806 C C . HIS A 1 111 ? -6.215 -6.555 -4.524 1.00 92.19 111 HIS A C 1
ATOM 808 O O . HIS A 1 111 ? -5.933 -6.445 -5.724 1.00 92.19 111 HIS A O 1
ATOM 814 N N . PHE A 1 112 ? -5.677 -5.759 -3.600 1.00 93.50 112 PHE A N 1
ATOM 815 C CA . PHE A 1 112 ? -4.823 -4.624 -3.920 1.00 93.50 112 PHE A CA 1
ATOM 816 C C . PHE A 1 112 ? -3.777 -4.396 -2.836 1.00 93.50 112 PHE A C 1
ATOM 818 O O . PHE A 1 112 ? -4.076 -4.352 -1.649 1.00 93.50 112 PHE A O 1
ATOM 825 N N . ALA A 1 113 ? -2.535 -4.194 -3.245 1.00 97.25 113 ALA A N 1
ATOM 826 C CA . ALA A 1 113 ? -1.467 -3.794 -2.352 1.00 97.25 113 ALA A CA 1
ATOM 827 C C . ALA A 1 113 ? -0.575 -2.765 -3.034 1.00 97.25 113 ALA A C 1
ATOM 829 O O . ALA A 1 113 ? -0.322 -2.854 -4.235 1.00 97.25 113 ALA A O 1
ATOM 830 N N . THR A 1 114 ? -0.065 -1.809 -2.266 1.00 97.56 114 THR A N 1
ATOM 831 C CA . THR A 1 114 ? 0.893 -0.821 -2.758 1.00 97.56 114 THR A CA 1
ATOM 832 C C . THR A 1 114 ? 2.061 -0.665 -1.815 1.00 97.56 114 THR A C 1
ATOM 834 O O . THR A 1 114 ? 1.918 -0.766 -0.598 1.00 97.56 114 THR A O 1
ATOM 837 N N . VAL A 1 115 ? 3.223 -0.399 -2.395 1.00 97.81 115 VAL A N 1
ATOM 838 C CA . VAL A 1 115 ? 4.451 -0.077 -1.676 1.00 97.81 115 VAL A CA 1
ATOM 839 C C . VAL A 1 115 ? 5.000 1.215 -2.255 1.00 97.81 115 VAL A C 1
ATOM 841 O O . VAL A 1 115 ? 5.207 1.315 -3.466 1.00 97.81 115 VAL A O 1
ATOM 844 N N . HIS A 1 116 ? 5.223 2.200 -1.392 1.00 97.00 116 HIS A N 1
ATOM 845 C CA . HIS A 1 116 ? 5.587 3.559 -1.770 1.00 97.00 116 HIS A CA 1
ATOM 846 C C . HIS A 1 116 ? 7.002 3.867 -1.312 1.00 97.00 116 HIS A C 1
ATOM 848 O O . HIS A 1 116 ? 7.350 3.696 -0.144 1.00 97.00 116 HIS A O 1
ATOM 854 N N . TYR A 1 117 ? 7.809 4.364 -2.239 1.00 96.62 117 TYR A N 1
ATOM 855 C CA . TYR A 1 117 ? 9.199 4.719 -2.023 1.00 96.62 117 TYR A CA 1
ATOM 856 C C . TYR A 1 117 ? 9.438 6.197 -2.330 1.00 96.62 117 TYR A C 1
ATOM 858 O O . TYR A 1 117 ? 8.899 6.787 -3.278 1.00 96.62 117 TYR A O 1
ATOM 866 N N . GLY A 1 118 ? 10.288 6.799 -1.509 1.00 94.25 118 GLY A N 1
ATOM 867 C CA . GLY A 1 118 ? 10.756 8.163 -1.642 1.00 94.25 118 GLY A CA 1
ATOM 868 C C . GLY A 1 118 ? 12.248 8.217 -1.934 1.00 94.25 118 GLY A C 1
ATOM 869 O O . GLY A 1 118 ? 12.980 7.250 -1.755 1.00 94.25 118 GLY A O 1
ATOM 870 N N . GLN A 1 119 ? 12.705 9.377 -2.390 1.00 90.25 119 GLN A N 1
ATOM 871 C CA . GLN A 1 119 ? 14.129 9.685 -2.473 1.00 90.25 119 GLN A CA 1
ATOM 872 C C . GLN A 1 119 ? 14.334 11.146 -2.077 1.00 90.25 119 GLN A C 1
ATOM 874 O O . GLN A 1 119 ? 13.765 12.041 -2.709 1.00 90.25 119 GLN A O 1
ATOM 879 N N . GLY A 1 120 ? 15.122 11.389 -1.026 1.00 83.56 120 GLY A N 1
ATOM 880 C CA . GLY A 1 120 ? 15.312 12.733 -0.470 1.00 83.56 120 GLY A CA 1
ATOM 881 C C . GLY A 1 120 ? 14.007 13.334 0.066 1.00 83.56 120 GLY A C 1
ATOM 882 O O . GLY A 1 120 ? 13.683 14.478 -0.249 1.00 83.56 120 GLY A O 1
ATOM 883 N N . HIS A 1 121 ? 13.229 12.537 0.808 1.00 73.19 121 HIS A N 1
ATOM 884 C CA . HIS A 1 121 ? 11.932 12.908 1.403 1.00 73.19 121 HIS A CA 1
ATOM 885 C C . HIS A 1 121 ? 10.821 13.290 0.411 1.00 73.19 121 HIS A C 1
ATOM 887 O O . HIS A 1 121 ? 9.809 13.871 0.801 1.00 73.19 121 HIS A O 1
ATOM 893 N N . ARG A 1 122 ? 10.977 12.975 -0.880 1.00 85.94 122 ARG A N 1
ATOM 894 C CA . ARG A 1 122 ? 9.924 13.165 -1.885 1.00 85.94 122 ARG A CA 1
ATOM 895 C C . ARG A 1 122 ? 9.434 11.826 -2.394 1.00 85.94 122 ARG A C 1
ATOM 897 O O . ARG A 1 122 ? 10.244 11.009 -2.829 1.00 85.94 122 ARG A O 1
ATOM 904 N N . TYR A 1 123 ? 8.115 11.654 -2.389 1.00 85.12 123 TYR A N 1
ATOM 905 C CA . TYR A 1 123 ? 7.449 10.543 -3.053 1.00 85.12 123 TYR A CA 1
ATOM 906 C C . TYR A 1 123 ? 7.850 10.490 -4.527 1.00 85.12 123 TYR A C 1
ATOM 908 O O . TYR A 1 123 ? 7.773 11.501 -5.237 1.00 85.12 123 TYR A O 1
ATOM 916 N N . ALA A 1 124 ? 8.308 9.326 -4.977 1.00 91.88 124 ALA A N 1
ATOM 917 C CA . ALA A 1 124 ? 8.859 9.219 -6.316 1.00 91.88 124 ALA A CA 1
ATOM 918 C C . ALA A 1 124 ? 8.617 7.883 -7.014 1.00 91.88 124 ALA A C 1
ATOM 920 O O . ALA A 1 124 ? 8.698 7.859 -8.241 1.00 91.88 124 ALA A O 1
ATOM 921 N N . PHE A 1 125 ? 8.312 6.810 -6.287 1.00 96.00 125 PHE A N 1
ATOM 922 C CA . PHE A 1 125 ? 8.183 5.482 -6.871 1.00 96.00 125 PHE A CA 1
ATOM 923 C C . PHE A 1 125 ? 7.151 4.638 -6.130 1.00 96.00 125 PHE A C 1
ATOM 925 O O . PHE A 1 125 ? 7.106 4.637 -4.905 1.00 96.00 125 PHE A O 1
ATOM 932 N N . GLU A 1 126 ? 6.346 3.898 -6.879 1.00 97.69 126 GLU A N 1
ATOM 933 C CA . GLU A 1 126 ? 5.283 3.046 -6.358 1.00 97.69 126 GLU A CA 1
ATOM 934 C C . GLU A 1 126 ? 5.282 1.700 -7.067 1.00 97.69 126 GLU A C 1
ATOM 936 O O . GLU A 1 126 ? 5.450 1.615 -8.287 1.00 97.69 126 GLU A O 1
ATOM 941 N N . ILE A 1 127 ? 5.061 0.651 -6.278 1.00 98.19 127 ILE A N 1
ATOM 942 C CA . ILE A 1 127 ? 4.786 -0.699 -6.751 1.00 98.19 127 ILE A CA 1
ATOM 943 C C . ILE A 1 127 ? 3.354 -1.046 -6.349 1.00 98.19 127 ILE A C 1
ATOM 945 O O . ILE A 1 127 ? 3.059 -1.176 -5.166 1.00 98.19 127 ILE A O 1
ATOM 949 N N . GLU A 1 128 ? 2.485 -1.226 -7.334 1.00 98.00 128 GLU A N 1
ATOM 950 C CA . GLU A 1 128 ? 1.102 -1.681 -7.203 1.00 98.00 128 GLU A CA 1
ATOM 951 C C . GLU A 1 128 ? 1.040 -3.177 -7.540 1.00 98.00 128 GLU A C 1
ATOM 953 O O . GLU A 1 128 ? 1.540 -3.613 -8.579 1.00 98.00 128 GLU A O 1
ATOM 958 N N . VAL A 1 129 ? 0.412 -3.973 -6.680 1.00 97.75 129 VAL A N 1
ATOM 959 C CA . VAL A 1 129 ? 0.113 -5.391 -6.899 1.00 97.75 129 VAL A CA 1
ATOM 960 C C . VAL A 1 129 ? -1.391 -5.560 -6.855 1.00 97.75 129 VAL A C 1
ATOM 962 O O . VAL A 1 129 ? -2.032 -5.123 -5.900 1.00 97.75 129 VAL A O 1
ATOM 965 N N . ARG A 1 130 ? -1.961 -6.198 -7.876 1.00 97.00 130 ARG A N 1
ATOM 966 C CA . ARG A 1 130 ? -3.405 -6.416 -7.951 1.00 97.00 130 ARG A CA 1
ATOM 967 C C . ARG A 1 130 ? -3.764 -7.807 -8.387 1.00 97.00 130 ARG A C 1
ATOM 969 O O . ARG A 1 130 ? -3.155 -8.347 -9.311 1.00 97.00 130 ARG A O 1
ATOM 976 N N . ASP A 1 131 ? -4.823 -8.310 -7.774 1.00 95.94 131 ASP A N 1
ATOM 977 C CA . ASP A 1 131 ? -5.497 -9.508 -8.236 1.00 95.94 131 ASP A CA 1
ATOM 978 C C . ASP A 1 131 ? -6.540 -9.142 -9.304 1.00 95.94 131 ASP A C 1
ATOM 980 O O . ASP A 1 131 ? -7.096 -8.040 -9.342 1.00 95.94 131 ASP A O 1
ATOM 984 N N . GLY A 1 132 ? -6.804 -10.079 -10.206 1.00 94.94 132 GLY A N 1
ATOM 985 C CA . GLY A 1 132 ? -7.741 -9.952 -11.312 1.00 94.94 132 GLY A CA 1
ATOM 986 C C . GLY A 1 132 ? -7.084 -9.818 -12.686 1.00 94.94 132 GLY A C 1
ATOM 987 O O . GLY A 1 132 ? -5.921 -10.162 -12.916 1.00 94.94 132 GLY A O 1
ATOM 988 N N . ALA A 1 133 ? -7.888 -9.361 -13.646 1.00 94.75 133 ALA A N 1
ATOM 989 C CA . ALA A 1 133 ? -7.468 -9.218 -15.032 1.00 94.75 133 ALA A CA 1
ATOM 990 C C . ALA A 1 133 ? -6.463 -8.068 -15.184 1.00 94.75 133 ALA A C 1
ATOM 992 O O . ALA A 1 133 ? -6.723 -6.937 -14.766 1.00 94.75 133 ALA A O 1
ATOM 993 N N . ALA A 1 134 ? -5.328 -8.353 -15.822 1.00 94.94 134 ALA A N 1
ATOM 994 C CA . ALA A 1 134 ? -4.338 -7.334 -16.124 1.00 94.94 134 ALA A CA 1
ATOM 995 C C . ALA A 1 134 ? -4.874 -6.321 -17.152 1.00 94.94 134 ALA A C 1
ATOM 997 O O . ALA A 1 134 ? -5.644 -6.685 -18.051 1.00 94.94 134 ALA A O 1
ATOM 998 N N . PRO A 1 135 ? -4.470 -5.041 -17.061 1.00 94.69 135 PRO A N 1
ATOM 999 C CA . PRO A 1 135 ? -4.823 -4.053 -18.070 1.00 94.69 135 PRO A CA 1
ATOM 1000 C C . PRO A 1 135 ? -4.232 -4.449 -19.427 1.00 94.69 135 PRO A C 1
ATOM 1002 O O . PRO A 1 135 ? -3.178 -5.074 -19.502 1.00 94.69 135 PRO A O 1
ATOM 1005 N N . ARG A 1 136 ? -4.857 -4.012 -20.527 1.00 94.12 136 ARG A N 1
ATOM 1006 C CA . ARG A 1 136 ? -4.378 -4.315 -21.893 1.00 94.12 136 ARG A CA 1
ATOM 1007 C C . ARG A 1 136 ? -2.949 -3.830 -22.175 1.00 94.12 136 ARG A C 1
ATOM 1009 O O . ARG A 1 136 ? -2.319 -4.319 -23.104 1.00 94.12 136 ARG A O 1
ATOM 1016 N N . SER A 1 137 ? -2.467 -2.847 -21.416 1.00 94.25 137 SER A N 1
ATOM 1017 C CA . SER A 1 137 ? -1.101 -2.327 -21.498 1.00 94.25 137 SER A CA 1
ATOM 1018 C C . SER A 1 137 ? -0.069 -3.186 -20.760 1.00 94.25 137 SER A C 1
ATOM 1020 O O . SER A 1 137 ? 1.125 -2.968 -20.958 1.00 94.25 137 SER A O 1
ATOM 1022 N N . ALA A 1 138 ? -0.495 -4.135 -19.919 1.00 96.81 138 ALA A N 1
ATOM 1023 C CA . ALA A 1 138 ? 0.418 -4.992 -19.180 1.00 96.81 138 ALA A CA 1
ATOM 1024 C C . ALA A 1 138 ? 1.156 -5.954 -20.116 1.00 96.81 138 ALA A C 1
ATOM 1026 O O . ALA A 1 138 ? 0.584 -6.569 -21.016 1.00 96.81 138 ALA A O 1
ATOM 1027 N N . LEU A 1 139 ? 2.451 -6.104 -19.866 1.00 97.75 139 LEU A N 1
ATOM 1028 C CA . LEU A 1 139 ? 3.295 -7.091 -20.518 1.00 97.75 139 LEU A CA 1
ATOM 1029 C C . LEU A 1 139 ? 2.962 -8.498 -20.002 1.00 97.75 139 LEU A C 1
ATOM 1031 O O . LEU A 1 139 ? 2.593 -8.681 -18.845 1.00 97.75 139 LEU A O 1
ATOM 1035 N N . ALA A 1 140 ? 3.164 -9.518 -20.836 1.00 96.62 140 ALA A N 1
ATOM 1036 C CA . ALA A 1 140 ? 2.910 -10.911 -20.451 1.00 96.62 140 ALA A CA 1
ATOM 1037 C C . ALA A 1 140 ? 3.828 -11.427 -19.323 1.00 96.62 140 ALA A C 1
ATOM 1039 O O . ALA A 1 140 ? 3.525 -12.437 -18.700 1.00 96.62 140 ALA A O 1
ATOM 1040 N N . ALA A 1 141 ? 4.960 -10.762 -19.088 1.00 96.94 141 ALA A N 1
ATOM 1041 C CA . ALA A 1 141 ? 5.899 -11.053 -18.012 1.00 96.94 141 ALA A CA 1
ATOM 1042 C C . ALA A 1 141 ? 6.747 -9.810 -17.720 1.00 96.94 141 ALA A C 1
ATOM 1044 O O . ALA A 1 141 ? 6.797 -8.878 -18.534 1.00 96.94 141 ALA A O 1
ATOM 1045 N N . LYS A 1 142 ? 7.443 -9.817 -16.578 1.00 97.38 142 LYS A N 1
ATOM 1046 C CA . LYS A 1 142 ? 8.385 -8.761 -16.189 1.00 97.38 142 LYS A CA 1
ATOM 1047 C C . LYS A 1 142 ? 9.375 -8.485 -17.332 1.00 97.38 142 LYS A C 1
ATOM 1049 O O . LYS A 1 142 ? 9.965 -9.436 -17.856 1.00 97.38 142 LYS A O 1
ATOM 1054 N N . PRO A 1 143 ? 9.561 -7.224 -17.762 1.00 97.31 143 PRO A N 1
ATOM 1055 C CA . PRO A 1 143 ? 10.425 -6.930 -18.897 1.00 97.31 143 PRO A CA 1
ATOM 1056 C C . PRO A 1 143 ? 11.883 -7.268 -18.579 1.00 97.31 143 PRO A C 1
ATOM 1058 O O . PRO A 1 143 ? 12.400 -6.935 -17.517 1.00 97.31 143 PRO A O 1
ATOM 1061 N N . SER A 1 144 ? 12.544 -7.907 -19.543 1.00 96.81 144 SER A N 1
ATOM 1062 C CA . SER A 1 144 ? 13.968 -8.260 -19.505 1.00 96.81 144 SER A CA 1
ATOM 1063 C C . SER A 1 144 ? 14.820 -7.427 -20.472 1.00 96.81 144 SER A C 1
ATOM 1065 O O . SER A 1 144 ? 16.027 -7.617 -20.547 1.00 96.81 144 SER A O 1
ATOM 1067 N N . ASP A 1 145 ? 14.187 -6.553 -21.258 1.00 96.62 145 ASP A N 1
ATOM 1068 C CA . ASP A 1 145 ? 14.819 -5.713 -22.277 1.00 96.62 145 ASP A CA 1
ATOM 1069 C C . ASP A 1 145 ? 14.147 -4.336 -22.266 1.00 96.62 145 ASP A C 1
ATOM 1071 O O . ASP A 1 145 ? 12.916 -4.232 -22.282 1.00 96.62 145 ASP A O 1
ATOM 1075 N N . ALA A 1 146 ? 14.964 -3.284 -22.272 1.00 96.88 146 ALA A N 1
ATOM 1076 C CA . ALA A 1 146 ? 14.541 -1.892 -22.261 1.00 96.88 146 ALA A CA 1
ATOM 1077 C C . ALA A 1 146 ? 13.694 -1.547 -23.494 1.00 96.88 146 ALA A C 1
ATOM 1079 O O . ALA A 1 146 ? 12.791 -0.722 -23.409 1.00 96.88 146 ALA A O 1
ATOM 1080 N N . LYS A 1 147 ? 13.902 -2.233 -24.626 1.00 96.38 147 LYS A N 1
ATOM 1081 C CA . LYS A 1 147 ? 13.106 -2.038 -25.852 1.00 96.38 147 LYS A CA 1
ATOM 1082 C C . LYS A 1 147 ? 11.631 -2.420 -25.691 1.00 96.38 147 LYS A C 1
ATOM 1084 O O . LYS A 1 147 ? 10.799 -1.991 -26.488 1.00 96.38 147 LYS A O 1
ATOM 1089 N N . LYS A 1 148 ? 11.292 -3.236 -24.685 1.00 95.19 148 LYS A N 1
ATOM 1090 C CA . LYS A 1 148 ? 9.903 -3.617 -24.375 1.00 95.19 148 LYS A CA 1
ATOM 1091 C C . LYS A 1 148 ? 9.180 -2.563 -23.532 1.00 95.19 148 LYS A C 1
ATOM 1093 O O . LYS A 1 148 ? 7.957 -2.617 -23.420 1.00 95.19 148 LYS A O 1
ATOM 1098 N N . ILE A 1 149 ? 9.916 -1.617 -22.952 1.00 96.62 149 ILE A N 1
ATOM 1099 C CA . ILE A 1 149 ? 9.383 -0.560 -22.096 1.00 96.62 149 ILE A CA 1
ATOM 1100 C C . ILE A 1 149 ? 9.006 0.627 -22.985 1.00 96.62 149 ILE A C 1
ATOM 1102 O O . ILE A 1 149 ? 9.860 1.392 -23.424 1.00 96.62 149 ILE A O 1
ATOM 1106 N N . ARG A 1 150 ? 7.708 0.746 -23.286 1.00 94.56 150 ARG A N 1
ATOM 1107 C CA . ARG A 1 150 ? 7.159 1.843 -24.105 1.00 94.56 150 ARG A CA 1
ATOM 1108 C C . ARG A 1 150 ? 6.945 3.121 -23.303 1.00 94.56 150 ARG A C 1
ATOM 1110 O O . ARG A 1 150 ? 7.145 4.205 -23.833 1.00 94.56 150 ARG A O 1
ATOM 1117 N N . ASP A 1 151 ? 6.542 2.962 -22.049 1.00 95.88 151 ASP A N 1
ATOM 1118 C CA . ASP A 1 151 ? 6.352 4.039 -21.086 1.00 95.88 151 ASP A CA 1
ATOM 1119 C C . ASP A 1 151 ? 7.233 3.753 -19.859 1.00 95.88 151 ASP A C 1
ATOM 1121 O O . ASP A 1 151 ? 6.880 2.919 -19.025 1.00 95.88 151 ASP A O 1
ATOM 1125 N N . PRO A 1 152 ? 8.417 4.378 -19.760 1.00 95.88 152 PRO A N 1
ATOM 1126 C CA . PRO A 1 152 ? 9.319 4.190 -18.626 1.00 95.88 152 PRO A CA 1
ATOM 1127 C C . PRO A 1 152 ? 8.759 4.677 -17.288 1.00 95.88 152 PRO A C 1
ATOM 1129 O O . PRO A 1 152 ? 9.292 4.280 -16.251 1.00 95.88 152 PRO A O 1
ATOM 1132 N N . GLN A 1 153 ? 7.725 5.529 -17.299 1.00 95.94 153 GLN A N 1
ATOM 1133 C CA . GLN A 1 153 ? 7.117 6.070 -16.084 1.00 95.94 153 GLN A CA 1
ATOM 1134 C C . GLN A 1 153 ? 6.036 5.157 -15.512 1.00 95.94 153 GLN A C 1
ATOM 1136 O O . GLN A 1 153 ? 5.751 5.241 -14.319 1.00 95.94 153 GLN A O 1
ATOM 1141 N N . SER A 1 154 ? 5.450 4.283 -16.335 1.00 97.12 154 SER A N 1
ATOM 1142 C CA . SER A 1 154 ? 4.451 3.312 -15.904 1.00 97.12 154 SER A CA 1
ATOM 1143 C C . SER A 1 154 ? 4.617 1.984 -16.637 1.00 97.12 154 SER A C 1
ATOM 1145 O O . SER A 1 154 ? 4.285 1.839 -17.814 1.00 97.12 154 SER A O 1
ATOM 1147 N N . VAL A 1 155 ? 5.115 0.977 -15.921 1.00 98.12 155 VAL A N 1
ATOM 1148 C CA . VAL A 1 155 ? 5.342 -0.364 -16.466 1.00 98.12 155 VAL A CA 1
ATOM 1149 C C . VAL A 1 155 ? 4.497 -1.367 -15.709 1.00 98.12 155 VAL A C 1
ATOM 1151 O O . VAL A 1 155 ? 4.646 -1.512 -14.502 1.00 98.12 155 VAL A O 1
ATOM 1154 N N . ALA A 1 156 ? 3.643 -2.100 -16.421 1.00 98.06 156 ALA A N 1
ATOM 1155 C CA . ALA A 1 156 ? 2.842 -3.175 -15.849 1.00 98.06 156 ALA A CA 1
ATOM 1156 C C . ALA A 1 156 ? 3.169 -4.523 -16.496 1.00 98.06 156 ALA A C 1
ATOM 1158 O O . ALA A 1 156 ? 3.466 -4.585 -17.692 1.00 98.06 156 ALA A O 1
ATOM 1159 N N . TRP A 1 157 ? 3.092 -5.604 -15.724 1.00 98.00 157 TRP A N 1
ATOM 1160 C CA . TRP A 1 157 ? 3.249 -6.967 -16.223 1.00 98.00 157 TRP A CA 1
ATOM 1161 C C . TRP A 1 157 ? 2.439 -7.989 -15.420 1.00 98.00 157 TRP A C 1
ATOM 1163 O O . TRP A 1 157 ? 2.109 -7.769 -14.256 1.00 98.00 157 TRP A O 1
ATOM 1173 N N . GLN A 1 158 ? 2.136 -9.122 -16.049 1.00 97.50 158 GLN A N 1
ATOM 1174 C CA . GLN A 1 158 ? 1.494 -10.269 -15.410 1.00 97.50 158 GLN A CA 1
ATOM 1175 C C . GLN A 1 158 ? 2.464 -10.969 -14.441 1.00 97.50 158 GLN A C 1
ATOM 1177 O O . GLN A 1 158 ? 3.581 -11.317 -14.830 1.00 97.50 158 GLN A O 1
ATOM 1182 N N . ASP A 1 159 ? 2.024 -11.217 -13.207 1.00 95.75 159 ASP A N 1
ATOM 1183 C CA . ASP A 1 159 ? 2.781 -11.892 -12.141 1.00 95.75 159 ASP A CA 1
ATOM 1184 C C . ASP A 1 159 ? 2.043 -13.160 -11.687 1.00 95.75 159 ASP A C 1
ATOM 1186 O O . ASP A 1 159 ? 1.576 -13.289 -10.560 1.00 95.75 159 ASP A O 1
ATOM 1190 N N . GLY A 1 160 ? 1.875 -14.092 -12.627 1.00 92.56 160 GLY A N 1
ATOM 1191 C CA . GLY A 1 160 ? 1.114 -15.323 -12.419 1.00 92.56 160 GLY A CA 1
ATOM 1192 C C . GLY A 1 160 ? -0.381 -15.211 -12.761 1.00 92.56 160 GLY A C 1
ATOM 1193 O O . GLY A 1 160 ? -0.854 -14.178 -13.250 1.00 92.56 160 GLY A O 1
ATOM 1194 N N . PRO A 1 161 ? -1.141 -16.306 -12.582 1.00 92.94 161 PRO A N 1
ATOM 1195 C CA . PRO A 1 161 ? -2.558 -16.356 -12.928 1.00 92.94 161 PRO A CA 1
ATOM 1196 C C . PRO A 1 161 ? -3.377 -15.386 -12.075 1.00 92.94 161 PRO A C 1
ATOM 1198 O O . PRO A 1 161 ? -3.369 -15.482 -10.853 1.00 92.94 161 PRO A O 1
ATOM 1201 N N . GLY A 1 162 ? -4.097 -14.465 -12.722 1.00 93.88 162 GLY A N 1
ATOM 1202 C CA . GLY A 1 162 ? -4.997 -13.546 -12.022 1.00 93.88 162 GLY A CA 1
ATOM 1203 C C . GLY A 1 162 ? -4.292 -12.556 -11.096 1.00 93.88 162 GLY A C 1
ATOM 1204 O O . GLY A 1 162 ? -4.933 -12.061 -10.183 1.00 93.88 162 GLY A O 1
ATOM 1205 N N . ARG A 1 163 ? -3.003 -12.274 -11.315 1.00 96.44 163 ARG A N 1
ATOM 1206 C CA . ARG A 1 163 ? -2.244 -11.259 -10.581 1.00 96.44 163 ARG A CA 1
ATOM 1207 C C . ARG A 1 163 ? -1.354 -10.467 -11.531 1.00 96.44 163 ARG A C 1
ATOM 1209 O O . ARG A 1 163 ? -0.765 -11.024 -12.461 1.00 96.44 163 ARG A O 1
ATOM 1216 N N . TRP A 1 164 ? -1.242 -9.165 -11.311 1.00 97.56 164 TRP A N 1
ATOM 1217 C CA . TRP A 1 164 ? -0.338 -8.295 -12.058 1.00 97.56 164 TRP A CA 1
ATOM 1218 C C . TRP A 1 164 ? 0.335 -7.274 -11.149 1.00 97.56 164 TRP A C 1
ATOM 1220 O O . TRP A 1 164 ? -0.158 -6.944 -10.070 1.00 97.56 164 TRP A O 1
ATOM 1230 N N . ILE A 1 165 ? 1.485 -6.787 -11.604 1.00 98.12 165 ILE A N 1
ATOM 1231 C CA . ILE A 1 165 ? 2.263 -5.749 -10.935 1.00 98.12 165 ILE A CA 1
ATOM 1232 C C . ILE A 1 165 ? 2.336 -4.544 -11.861 1.00 98.12 165 ILE A C 1
ATOM 1234 O O . ILE A 1 165 ? 2.523 -4.698 -13.070 1.00 98.12 165 ILE A O 1
ATOM 1238 N N . ARG A 1 166 ? 2.206 -3.345 -11.302 1.00 98.12 166 ARG A N 1
ATOM 1239 C CA . ARG A 1 166 ? 2.551 -2.093 -11.966 1.00 98.12 166 ARG A CA 1
ATOM 1240 C C . ARG A 1 166 ? 3.549 -1.331 -11.134 1.00 98.12 166 ARG A C 1
ATOM 1242 O O . ARG A 1 166 ? 3.494 -1.314 -9.915 1.00 98.12 166 ARG A O 1
ATOM 1249 N N . VAL A 1 167 ? 4.460 -0.694 -11.836 1.00 97.94 167 VAL A N 1
ATOM 1250 C CA . VAL A 1 167 ? 5.463 0.176 -11.269 1.00 97.94 167 VAL A CA 1
ATOM 1251 C C . VAL A 1 167 ? 5.277 1.547 -11.876 1.00 97.94 167 VAL A C 1
ATOM 1253 O O . VAL A 1 167 ? 5.268 1.672 -13.103 1.00 97.94 167 VAL A O 1
ATOM 1256 N N . THR A 1 168 ? 5.132 2.550 -11.019 1.00 97.25 168 THR A N 1
ATOM 1257 C CA . THR A 1 168 ? 4.946 3.942 -11.420 1.00 97.25 168 THR A CA 1
ATOM 1258 C C . THR A 1 168 ? 6.038 4.800 -10.798 1.00 97.25 168 THR A C 1
ATOM 1260 O O . THR A 1 168 ? 6.396 4.619 -9.638 1.00 97.25 168 THR A O 1
ATOM 1263 N N . THR 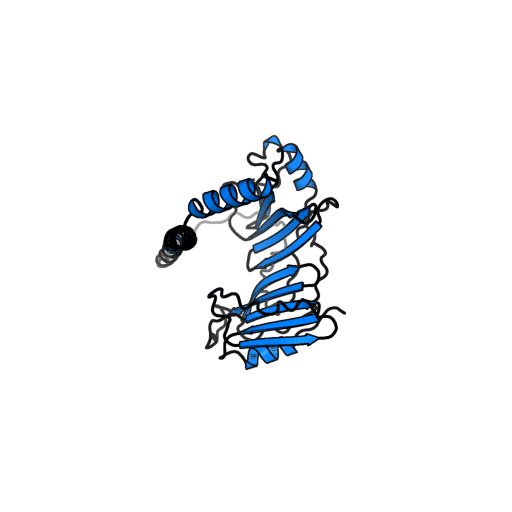A 1 169 ? 6.574 5.748 -11.560 1.00 95.19 169 THR A N 1
ATOM 1264 C CA . THR A 1 169 ? 7.537 6.737 -11.068 1.00 95.19 169 THR A CA 1
ATOM 1265 C C . THR A 1 169 ? 7.128 8.137 -11.497 1.00 95.19 169 THR A C 1
ATOM 1267 O O . THR A 1 169 ? 6.691 8.358 -12.626 1.00 95.19 169 THR A O 1
ATOM 1270 N N . THR A 1 170 ? 7.277 9.109 -10.598 1.00 93.19 170 THR A N 1
ATOM 1271 C CA . THR A 1 170 ? 7.073 10.528 -10.935 1.00 93.19 170 THR A CA 1
ATOM 1272 C C . THR A 1 170 ? 8.315 11.143 -11.574 1.00 93.19 170 THR A C 1
ATOM 1274 O O . THR A 1 170 ? 8.242 12.215 -12.179 1.00 93.19 170 THR A O 1
ATOM 1277 N N . LYS A 1 171 ? 9.466 10.468 -11.472 1.00 89.56 171 LYS A N 1
ATOM 1278 C CA . LYS A 1 171 ? 10.722 10.922 -12.062 1.00 89.56 171 LYS A CA 1
ATOM 1279 C C . LYS A 1 171 ? 10.760 10.557 -13.546 1.00 89.56 171 LYS A C 1
ATOM 1281 O O . LYS A 1 171 ? 10.450 9.419 -13.897 1.00 89.56 171 LYS A O 1
ATOM 1286 N N . PRO A 1 172 ? 11.152 11.485 -14.434 1.00 90.75 172 PRO A N 1
ATOM 1287 C CA . PRO A 1 172 ? 11.496 11.128 -15.802 1.00 90.75 172 PRO A CA 1
ATOM 1288 C C . PRO A 1 172 ? 12.648 10.118 -15.779 1.00 90.75 172 PRO A C 1
ATOM 1290 O O . PRO A 1 172 ? 13.677 10.385 -15.163 1.00 90.75 172 PRO A O 1
ATOM 1293 N N . MET A 1 173 ? 12.462 8.966 -16.420 1.00 93.25 173 MET A N 1
ATOM 1294 C CA . MET A 1 173 ? 13.464 7.901 -16.495 1.00 93.25 173 MET A CA 1
ATOM 1295 C C . MET A 1 173 ? 13.596 7.412 -17.934 1.00 93.25 173 MET A C 1
ATOM 1297 O O . MET A 1 173 ? 12.614 7.351 -18.678 1.00 93.25 173 MET A O 1
ATOM 1301 N N . ALA A 1 174 ? 14.810 7.046 -18.335 1.00 96.69 174 ALA A N 1
ATOM 1302 C CA . ALA A 1 174 ? 15.024 6.351 -19.597 1.00 96.69 174 ALA A CA 1
ATOM 1303 C C . ALA A 1 174 ? 14.599 4.871 -19.478 1.00 96.69 174 ALA A C 1
ATOM 1305 O O . ALA A 1 174 ? 14.717 4.284 -18.401 1.00 96.69 174 ALA A O 1
ATOM 1306 N N . PRO A 1 175 ? 14.199 4.197 -20.578 1.00 97.25 175 PRO A N 1
ATOM 1307 C CA . PRO A 1 175 ? 13.833 2.776 -20.546 1.00 97.25 175 PRO A CA 1
ATOM 1308 C C . PRO A 1 175 ? 14.895 1.865 -19.902 1.00 97.25 175 PRO A C 1
ATOM 1310 O O . PRO A 1 175 ? 14.557 0.907 -19.209 1.00 97.25 175 PRO A O 1
ATOM 1313 N N . ALA A 1 176 ? 16.182 2.164 -20.111 1.00 97.44 176 ALA A N 1
ATOM 1314 C CA . ALA A 1 176 ? 17.289 1.408 -19.523 1.00 97.44 176 ALA A CA 1
ATOM 1315 C C . ALA A 1 176 ? 17.393 1.594 -17.999 1.00 97.44 176 ALA A C 1
ATOM 1317 O O . ALA A 1 176 ? 17.672 0.633 -17.283 1.00 97.44 176 ALA A O 1
ATOM 1318 N N . GLU A 1 177 ? 17.126 2.802 -17.502 1.00 95.94 177 GLU A N 1
ATOM 1319 C CA . GLU A 1 177 ? 17.116 3.110 -16.069 1.00 95.94 177 GLU A CA 1
ATOM 1320 C C . GLU A 1 177 ? 15.929 2.432 -15.385 1.00 95.94 177 GLU A C 1
ATOM 1322 O O . GLU A 1 177 ? 16.102 1.775 -14.360 1.00 95.94 177 GLU A O 1
ATOM 1327 N N . THR A 1 178 ? 14.737 2.510 -15.990 1.00 96.50 178 THR A N 1
ATOM 1328 C CA . THR A 1 178 ? 13.553 1.797 -15.496 1.00 96.50 178 THR A CA 1
ATOM 1329 C C . THR A 1 178 ? 13.810 0.295 -15.467 1.00 96.50 178 THR A C 1
ATOM 1331 O O . THR A 1 178 ? 13.530 -0.342 -14.458 1.00 96.50 178 THR A O 1
ATOM 1334 N N . LEU A 1 179 ? 14.405 -0.290 -16.515 1.00 97.94 179 LEU A N 1
ATOM 1335 C CA . LEU A 1 179 ? 14.759 -1.712 -16.508 1.00 97.94 179 LEU A CA 1
ATOM 1336 C C . LEU A 1 179 ? 15.694 -2.060 -15.339 1.00 97.94 179 LEU A C 1
ATOM 1338 O O . LEU A 1 179 ? 15.442 -3.038 -14.639 1.00 97.94 179 LEU A O 1
ATOM 1342 N N . ALA A 1 180 ? 16.738 -1.259 -15.109 1.00 96.69 180 ALA A N 1
ATOM 1343 C CA . ALA A 1 180 ? 17.678 -1.462 -14.006 1.00 96.69 180 ALA A CA 1
ATOM 1344 C C . ALA A 1 180 ? 17.018 -1.340 -12.621 1.00 96.69 180 ALA A C 1
ATOM 1346 O O . ALA A 1 180 ? 17.468 -1.972 -11.667 1.00 96.69 180 ALA A O 1
ATOM 1347 N N . LEU A 1 181 ? 15.951 -0.550 -12.498 1.00 95.81 181 LEU A N 1
ATOM 1348 C CA . LEU A 1 181 ? 15.157 -0.459 -11.276 1.00 95.81 181 LEU A CA 1
ATOM 1349 C C . LEU A 1 181 ? 14.234 -1.673 -11.118 1.00 95.81 181 LEU A C 1
ATOM 1351 O O . LEU A 1 181 ? 14.188 -2.295 -10.058 1.00 95.81 181 LEU A O 1
ATOM 1355 N N . LEU A 1 182 ? 13.557 -2.082 -12.194 1.00 97.12 182 LEU A N 1
ATOM 1356 C CA . LEU A 1 182 ? 12.691 -3.259 -12.193 1.00 97.12 182 LEU A CA 1
ATOM 1357 C C . LEU A 1 182 ? 13.469 -4.522 -11.814 1.00 97.12 182 LEU A C 1
ATOM 1359 O O . LEU A 1 182 ? 12.950 -5.350 -11.067 1.00 97.12 182 LEU A O 1
ATOM 1363 N N . THR A 1 183 ? 14.719 -4.684 -12.256 1.00 97.12 183 THR A N 1
ATOM 1364 C CA . THR A 1 183 ? 15.552 -5.839 -11.875 1.00 97.12 183 THR A CA 1
ATOM 1365 C C . THR A 1 183 ? 15.898 -5.883 -10.390 1.00 97.12 183 THR A C 1
ATOM 1367 O O . THR A 1 183 ? 16.293 -6.950 -9.932 1.00 97.12 183 THR A O 1
ATOM 1370 N N . LYS A 1 184 ? 15.708 -4.803 -9.623 1.00 97.19 184 LYS A N 1
ATOM 1371 C CA . LYS A 1 184 ? 15.889 -4.762 -8.160 1.00 97.19 184 LYS A CA 1
ATOM 1372 C C . LYS A 1 184 ? 14.619 -5.102 -7.376 1.00 97.19 184 LYS A C 1
ATOM 1374 O O . LYS A 1 184 ? 14.684 -5.309 -6.172 1.00 97.19 184 LYS A O 1
ATOM 1379 N N . ILE A 1 185 ? 13.471 -5.216 -8.045 1.00 97.19 185 ILE A N 1
ATOM 1380 C CA . ILE A 1 185 ? 12.225 -5.653 -7.401 1.00 97.19 185 ILE A CA 1
ATOM 1381 C C . ILE A 1 185 ? 12.277 -7.161 -7.127 1.00 97.19 185 ILE A C 1
ATOM 1383 O O . ILE A 1 185 ? 12.569 -7.948 -8.042 1.00 97.19 185 ILE A O 1
ATOM 1387 N N . ARG A 1 186 ? 11.945 -7.559 -5.896 1.00 95.44 186 ARG A N 1
ATOM 1388 C CA . ARG A 1 186 ? 11.870 -8.950 -5.423 1.00 95.44 186 ARG A CA 1
ATOM 1389 C C . ARG A 1 186 ? 10.488 -9.315 -4.916 1.00 95.44 186 ARG A C 1
ATOM 1391 O O . ARG A 1 186 ? 9.726 -8.453 -4.496 1.00 95.44 186 ARG A O 1
ATOM 1398 N N . ALA A 1 187 ? 10.221 -10.617 -4.893 1.00 93.81 187 ALA A N 1
ATOM 1399 C CA . ALA A 1 187 ? 9.083 -11.209 -4.202 1.00 93.81 187 ALA A CA 1
ATOM 1400 C C . ALA A 1 187 ? 9.420 -11.426 -2.713 1.00 93.81 187 ALA A C 1
ATOM 1402 O O . ALA A 1 187 ? 9.584 -12.558 -2.264 1.00 93.81 187 ALA A O 1
ATOM 1403 N N . ALA A 1 188 ? 9.605 -10.334 -1.973 1.00 94.56 188 ALA A N 1
ATOM 1404 C CA . ALA A 1 188 ? 9.908 -10.350 -0.544 1.00 94.56 188 ALA A CA 1
ATOM 1405 C C . ALA A 1 188 ? 9.152 -9.213 0.162 1.00 94.56 188 ALA A C 1
ATOM 1407 O O . ALA A 1 188 ? 9.063 -8.129 -0.422 1.00 94.56 188 ALA A O 1
ATOM 1408 N N . PRO A 1 189 ? 8.630 -9.419 1.385 1.00 93.56 189 PRO A N 1
ATOM 1409 C CA . PRO A 1 189 ? 7.950 -8.363 2.125 1.00 93.56 189 PRO A CA 1
ATOM 1410 C C . PRO A 1 189 ? 8.861 -7.160 2.411 1.00 93.56 189 PRO A C 1
ATOM 1412 O O . PRO A 1 189 ? 10.028 -7.363 2.760 1.00 93.56 189 PRO A O 1
ATOM 1415 N N . PRO A 1 190 ? 8.365 -5.916 2.291 1.00 93.38 190 PRO A N 1
ATOM 1416 C CA . PRO A 1 190 ? 9.104 -4.747 2.730 1.00 93.38 190 PRO A CA 1
ATOM 1417 C C . PRO A 1 190 ? 9.200 -4.741 4.261 1.00 93.38 190 PRO A C 1
ATOM 1419 O O . PRO A 1 190 ? 8.273 -5.157 4.958 1.00 93.38 190 PRO A O 1
ATOM 1422 N N . VAL A 1 191 ? 10.316 -4.242 4.791 1.00 89.62 191 VAL A N 1
ATOM 1423 C CA . VAL A 1 191 ? 10.520 -4.108 6.237 1.00 89.62 191 VAL A CA 1
ATOM 1424 C C . VAL A 1 191 ? 10.253 -2.662 6.633 1.00 89.62 191 VAL A C 1
ATOM 1426 O O . VAL A 1 191 ? 10.999 -1.765 6.249 1.00 89.62 191 VAL A O 1
ATOM 1429 N N . ILE A 1 192 ? 9.194 -2.445 7.411 1.00 88.56 192 ILE A N 1
ATOM 1430 C CA . ILE A 1 192 ? 8.892 -1.166 8.056 1.00 88.56 192 ILE A CA 1
ATOM 1431 C C . ILE A 1 192 ? 8.551 -1.430 9.520 1.00 88.56 192 ILE A C 1
ATOM 1433 O O . ILE A 1 192 ? 7.929 -2.445 9.839 1.00 88.56 192 ILE A O 1
ATOM 1437 N N . SER A 1 193 ? 8.972 -0.538 10.413 1.00 86.81 193 SER A N 1
ATOM 1438 C CA . SER A 1 193 ? 8.580 -0.633 11.817 1.00 86.81 193 SER A CA 1
ATOM 1439 C C . SER A 1 193 ? 7.099 -0.278 11.950 1.00 86.81 193 SER A C 1
ATOM 1441 O O . SER A 1 193 ? 6.711 0.847 11.639 1.00 86.81 193 SER A O 1
ATOM 1443 N N . SER A 1 194 ? 6.289 -1.240 12.389 1.00 87.75 194 SER A N 1
ATOM 1444 C CA . SER A 1 194 ? 4.845 -1.096 12.595 1.00 87.75 194 SER A CA 1
ATOM 1445 C C . SER A 1 194 ? 4.547 -1.127 14.096 1.00 87.75 194 SER A C 1
ATOM 1447 O O . SER A 1 194 ? 4.846 -2.145 14.733 1.00 87.75 194 SER A O 1
ATOM 1449 N N . PRO A 1 195 ? 3.967 -0.069 14.693 1.00 92.56 195 PRO A N 1
ATOM 1450 C CA . PRO A 1 195 ? 3.647 -0.068 16.119 1.00 92.56 195 PRO A CA 1
ATOM 1451 C C . PRO A 1 195 ? 2.529 -1.044 16.497 1.00 92.56 195 PRO A C 1
ATOM 1453 O O . PRO A 1 195 ? 2.522 -1.542 17.618 1.00 92.56 195 PRO A O 1
ATOM 1456 N N . LEU A 1 196 ? 1.591 -1.349 15.598 1.00 93.50 196 LEU A N 1
ATOM 1457 C CA . LEU A 1 196 ? 0.508 -2.295 15.858 1.00 93.50 196 LEU A CA 1
ATOM 1458 C C . LEU A 1 196 ? 1.025 -3.741 15.812 1.00 93.50 196 LEU A C 1
ATOM 1460 O O . LEU A 1 196 ? 1.504 -4.198 14.775 1.00 93.50 196 LEU A O 1
ATOM 1464 N N . GLU A 1 197 ? 0.887 -4.463 16.926 1.00 93.31 197 GLU A N 1
ATOM 1465 C CA . GLU A 1 197 ? 1.211 -5.894 17.033 1.00 93.31 197 GLU A CA 1
ATOM 1466 C C . GLU A 1 197 ? -0.011 -6.754 16.711 1.00 93.31 197 GLU A C 1
ATOM 1468 O O . GLU A 1 197 ? 0.084 -7.715 15.955 1.00 93.31 197 GLU A O 1
ATOM 1473 N N . SER A 1 198 ? -1.158 -6.439 17.320 1.00 93.88 198 SER A N 1
ATOM 1474 C CA . SER A 1 198 ? -2.420 -7.130 17.047 1.00 93.88 198 SER A 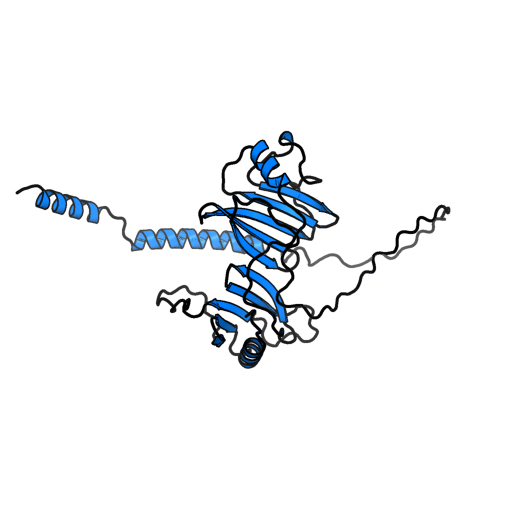CA 1
ATOM 1475 C C . SER A 1 198 ? -3.639 -6.361 17.545 1.00 93.88 198 SER A C 1
ATOM 1477 O O . SER A 1 198 ? -3.526 -5.468 18.385 1.00 93.88 198 SER A O 1
ATOM 1479 N N . LEU A 1 199 ? -4.824 -6.721 17.044 1.00 93.94 199 LEU A N 1
ATOM 1480 C CA . LEU A 1 199 ? -6.106 -6.286 17.603 1.00 93.94 199 LEU A CA 1
ATOM 1481 C C . LEU A 1 199 ? -7.211 -7.326 17.357 1.00 93.94 199 LEU A C 1
ATOM 1483 O O . LEU A 1 199 ? -7.028 -8.256 16.573 1.00 93.94 199 LEU A O 1
ATOM 1487 N N . GLN A 1 200 ? -8.371 -7.150 17.990 1.00 91.75 200 GLN A N 1
ATOM 1488 C CA . GLN A 1 200 ? -9.556 -7.977 17.743 1.00 91.75 200 GLN A CA 1
ATOM 1489 C C . GLN A 1 200 ? -10.573 -7.235 16.871 1.00 91.75 200 GLN A C 1
ATOM 1491 O O . GLN A 1 200 ? -11.130 -6.220 17.288 1.00 91.75 200 GLN A O 1
ATOM 1496 N N . ILE A 1 201 ? -10.846 -7.764 15.676 1.00 89.06 201 ILE A N 1
ATOM 1497 C CA . ILE A 1 201 ? -11.854 -7.200 14.771 1.00 89.06 201 ILE A CA 1
ATOM 1498 C C . ILE A 1 201 ? -13.261 -7.402 15.372 1.00 89.06 201 ILE A C 1
ATOM 1500 O O . ILE A 1 201 ? -13.590 -8.518 15.791 1.00 89.06 201 ILE A O 1
ATOM 1504 N N . PRO A 1 202 ? -14.115 -6.362 15.426 1.00 86.88 202 PRO A N 1
ATOM 1505 C CA . PRO A 1 202 ? -15.489 -6.493 15.890 1.00 86.88 202 PRO A CA 1
ATOM 1506 C C . PRO A 1 202 ? -16.294 -7.429 14.981 1.00 86.88 202 PRO A C 1
ATOM 1508 O O . PRO A 1 202 ? -16.116 -7.445 13.767 1.00 86.88 202 PRO A O 1
ATOM 1511 N N . ALA A 1 203 ? -17.223 -8.194 15.552 1.00 83.56 203 ALA A N 1
ATOM 1512 C CA . ALA A 1 203 ? -18.036 -9.126 14.773 1.00 83.56 203 ALA A CA 1
ATOM 1513 C C . ALA A 1 203 ? -18.804 -8.417 13.639 1.00 83.56 203 ALA A C 1
ATOM 1515 O O . ALA A 1 203 ? -19.446 -7.391 13.866 1.00 83.56 203 ALA A O 1
ATOM 1516 N N . GLY A 1 204 ? -18.774 -8.997 12.435 1.00 84.06 204 GLY A N 1
ATOM 1517 C CA . GLY A 1 204 ? -19.429 -8.436 11.246 1.00 84.06 204 GLY A CA 1
ATOM 1518 C C . GLY A 1 204 ? -18.658 -7.297 10.574 1.00 84.06 204 GLY A C 1
ATOM 1519 O O . GLY A 1 204 ? -19.204 -6.654 9.682 1.00 84.06 204 GLY A O 1
ATOM 1520 N N . GLN A 1 205 ? -17.419 -7.040 10.995 1.00 87.38 205 GLN A N 1
ATOM 1521 C CA . GLN A 1 205 ? -16.482 -6.140 10.329 1.00 87.38 205 GLN A CA 1
ATOM 1522 C C . GLN A 1 205 ? -15.368 -6.950 9.663 1.00 87.38 205 GLN A C 1
ATOM 1524 O O . GLN A 1 205 ? -15.066 -8.059 10.104 1.00 87.38 205 GLN A O 1
ATOM 1529 N N . LYS A 1 206 ? -14.749 -6.367 8.639 1.00 90.38 206 LYS A N 1
ATOM 1530 C CA . LYS A 1 206 ? -13.559 -6.884 7.958 1.00 90.38 206 LYS A CA 1
ATOM 1531 C C . LYS A 1 206 ? -12.557 -5.770 7.689 1.00 90.38 206 LYS A C 1
ATOM 1533 O O . LYS A 1 206 ? -12.935 -4.595 7.696 1.00 90.38 206 LYS A O 1
ATOM 1538 N N . VAL A 1 207 ? -11.304 -6.119 7.420 1.00 92.38 207 VAL A N 1
ATOM 1539 C CA . VAL A 1 207 ? -10.290 -5.143 7.012 1.00 92.38 207 VAL A CA 1
ATOM 1540 C C . VAL A 1 207 ? -10.600 -4.655 5.600 1.00 92.38 207 VAL A C 1
ATOM 1542 O O . VAL A 1 207 ? -10.612 -5.424 4.641 1.00 92.38 207 VAL A O 1
ATOM 1545 N N . ASP A 1 208 ? -10.848 -3.355 5.469 1.00 92.75 208 ASP A N 1
ATOM 1546 C CA . ASP A 1 208 ? -11.012 -2.703 4.170 1.00 92.75 208 ASP A CA 1
ATOM 1547 C C . ASP A 1 208 ? -9.688 -2.122 3.675 1.00 92.75 208 ASP A C 1
ATOM 1549 O O . ASP A 1 208 ? -9.281 -2.339 2.538 1.00 92.75 208 ASP A O 1
ATOM 1553 N N . THR A 1 209 ? -8.974 -1.422 4.555 1.00 94.75 209 THR A N 1
ATOM 1554 C CA . THR A 1 209 ? -7.647 -0.884 4.257 1.00 94.75 209 THR A CA 1
ATOM 1555 C C . THR A 1 209 ? -6.760 -0.988 5.489 1.00 94.75 209 THR A C 1
ATOM 1557 O O . THR A 1 209 ? -7.194 -0.685 6.598 1.00 94.75 209 THR A O 1
ATOM 1560 N N . PHE A 1 210 ? -5.499 -1.362 5.299 1.00 96.25 210 PHE A N 1
ATOM 1561 C CA . PHE A 1 210 ? -4.455 -1.202 6.304 1.00 96.25 210 PHE A CA 1
ATOM 1562 C C . PHE A 1 210 ? -3.241 -0.523 5.685 1.00 96.25 210 PHE A C 1
ATOM 1564 O O . PHE A 1 210 ? -2.727 -0.987 4.669 1.00 96.25 210 PHE A O 1
ATOM 1571 N N . THR A 1 211 ? -2.770 0.540 6.324 1.00 96.81 211 THR A N 1
ATOM 1572 C CA . THR A 1 211 ? -1.586 1.302 5.936 1.00 96.81 211 THR A CA 1
ATOM 1573 C C . THR A 1 211 ? -0.559 1.226 7.056 1.00 96.81 211 THR A C 1
ATOM 1575 O O . THR A 1 211 ? -0.877 1.455 8.225 1.00 96.81 211 THR A O 1
ATOM 1578 N N . SER A 1 212 ? 0.686 0.921 6.699 1.00 96.12 212 SER A N 1
ATOM 1579 C CA . SER A 1 212 ? 1.824 0.972 7.610 1.00 96.12 212 SER A CA 1
ATOM 1580 C C . SER A 1 212 ? 2.821 2.014 7.138 1.00 96.12 212 SER A C 1
ATOM 1582 O O . SER A 1 212 ? 3.401 1.899 6.058 1.00 96.12 212 SER A O 1
ATOM 1584 N N . GLU A 1 213 ? 3.047 2.987 8.002 1.00 94.31 213 GLU A N 1
ATOM 1585 C CA . GLU A 1 213 ? 4.040 4.045 7.892 1.00 94.31 213 GLU A CA 1
ATOM 1586 C C . GLU A 1 213 ? 5.114 3.842 8.975 1.00 94.31 213 GLU A C 1
ATOM 1588 O O . GLU A 1 213 ? 4.915 3.054 9.906 1.00 94.31 213 GLU A O 1
ATOM 1593 N N . PRO A 1 214 ? 6.266 4.526 8.892 1.00 89.81 214 PRO A N 1
ATOM 1594 C CA . PRO A 1 214 ? 7.229 4.538 9.973 1.00 89.81 214 PRO A CA 1
ATOM 1595 C C . PRO A 1 214 ? 6.560 5.107 11.221 1.00 89.81 214 PRO A C 1
ATOM 1597 O O . PRO A 1 214 ? 6.115 6.253 11.224 1.00 89.81 214 PRO A O 1
ATOM 1600 N N . GLU A 1 215 ? 6.510 4.296 12.277 1.00 90.06 215 GLU A N 1
ATOM 1601 C CA . GLU A 1 215 ? 5.974 4.671 13.593 1.00 90.06 215 GLU A CA 1
ATOM 1602 C C . GLU A 1 215 ? 4.452 4.885 13.652 1.00 90.06 215 GLU A C 1
ATOM 1604 O O . GLU A 1 215 ? 3.934 5.195 14.726 1.00 90.06 215 GLU A O 1
ATOM 1609 N N . SER A 1 216 ? 3.716 4.678 12.554 1.00 94.25 216 SER A N 1
ATOM 1610 C CA . SER A 1 216 ? 2.255 4.791 12.540 1.00 94.25 216 SER A CA 1
ATOM 1611 C C . SER A 1 216 ? 1.556 3.717 11.713 1.00 94.25 216 SER A C 1
ATOM 1613 O O . SER A 1 216 ? 2.058 3.233 10.701 1.00 94.25 216 SER A O 1
ATOM 1615 N N . ASN A 1 217 ? 0.350 3.353 12.144 1.00 96.06 217 ASN A N 1
ATOM 1616 C CA . ASN A 1 217 ? -0.552 2.495 11.387 1.00 96.06 217 ASN A CA 1
ATOM 1617 C C . ASN A 1 217 ? -1.926 3.137 11.278 1.00 96.06 217 ASN A C 1
ATOM 1619 O O . ASN A 1 217 ? -2.421 3.704 12.250 1.00 96.06 217 ASN A O 1
ATOM 1623 N N . THR A 1 218 ? -2.568 2.943 10.133 1.00 96.25 218 THR A N 1
ATOM 1624 C CA . THR A 1 218 ? -3.974 3.285 9.926 1.00 96.25 218 THR A CA 1
ATOM 1625 C C . THR A 1 218 ? -4.716 2.046 9.457 1.00 96.25 218 THR A C 1
ATOM 1627 O O . THR A 1 218 ? -4.265 1.345 8.555 1.00 96.25 218 THR A O 1
ATOM 1630 N N . LEU A 1 219 ? -5.855 1.766 10.075 1.00 95.62 219 LEU A N 1
ATOM 1631 C CA . LEU A 1 219 ? -6.705 0.625 9.782 1.00 95.62 219 LEU A CA 1
ATOM 1632 C C . LEU A 1 219 ? -8.140 1.102 9.585 1.00 95.62 219 LEU A C 1
ATOM 1634 O O . LEU A 1 219 ? -8.704 1.755 10.458 1.00 95.62 219 LEU A O 1
ATOM 1638 N N . VAL A 1 220 ? -8.751 0.696 8.480 1.00 94.50 220 VAL A N 1
ATOM 1639 C CA . VAL A 1 220 ? -10.173 0.893 8.212 1.00 94.50 220 VAL A CA 1
ATOM 1640 C C . VAL A 1 220 ? -10.869 -0.459 8.276 1.00 94.50 220 VAL A C 1
ATOM 1642 O O . VAL A 1 220 ? -10.493 -1.391 7.561 1.00 94.50 220 VAL A O 1
ATOM 1645 N N . LEU A 1 221 ? -11.883 -0.560 9.135 1.00 92.56 221 LEU A N 1
ATOM 1646 C CA . LEU A 1 221 ? -12.732 -1.742 9.257 1.00 92.56 221 LEU A CA 1
ATOM 1647 C C . LEU A 1 221 ? -14.127 -1.408 8.751 1.00 92.56 221 LEU A C 1
ATOM 1649 O O . LEU A 1 221 ? -14.764 -0.513 9.298 1.00 92.56 221 LEU A O 1
ATOM 1653 N N . CYS A 1 222 ? -14.602 -2.124 7.740 1.00 90.69 222 CYS A N 1
ATOM 1654 C CA . CYS A 1 222 ? -15.927 -1.906 7.169 1.00 90.69 222 CYS A CA 1
ATOM 1655 C C . CYS A 1 222 ? -16.822 -3.136 7.350 1.00 90.69 222 CYS A C 1
ATOM 1657 O O . CYS A 1 222 ? -16.307 -4.251 7.492 1.00 90.69 222 CYS A O 1
ATOM 1659 N N . PRO A 1 223 ? -18.157 -2.959 7.323 1.00 88.75 223 PRO A N 1
ATOM 1660 C CA . PRO A 1 223 ? -19.088 -4.072 7.409 1.00 88.75 223 PRO A CA 1
ATOM 1661 C C . PRO A 1 223 ? -18.770 -5.149 6.378 1.00 88.75 223 PRO A C 1
ATOM 1663 O O . PRO A 1 223 ? -18.557 -4.858 5.197 1.00 88.75 223 PRO A O 1
ATOM 1666 N N . ASP A 1 224 ? -18.772 -6.400 6.819 1.00 84.88 224 ASP A N 1
ATOM 1667 C CA . ASP A 1 224 ? -18.635 -7.531 5.917 1.00 84.88 224 ASP A CA 1
ATOM 1668 C C . ASP A 1 224 ? -19.961 -7.747 5.158 1.00 84.88 224 ASP A C 1
ATOM 1670 O O . ASP A 1 224 ? -20.970 -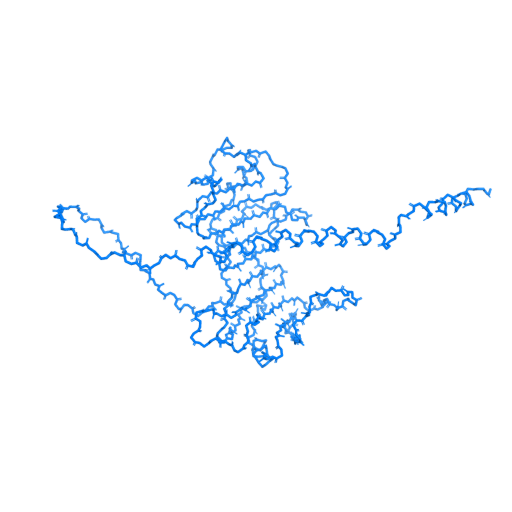8.090 5.782 1.00 84.88 224 ASP A O 1
ATOM 1674 N N . PRO A 1 225 ? -19.999 -7.554 3.823 1.00 76.00 225 PRO A N 1
ATOM 1675 C CA . PRO A 1 225 ? -21.214 -7.748 3.036 1.00 76.00 225 PRO A CA 1
ATOM 1676 C C . PRO A 1 225 ? -21.694 -9.205 3.030 1.00 76.00 225 PRO A C 1
ATOM 1678 O O . PRO A 1 225 ? -22.860 -9.451 2.725 1.00 76.00 225 PRO A O 1
ATOM 1681 N N . GLU A 1 226 ? -20.825 -10.167 3.355 1.00 73.81 226 GLU A N 1
ATOM 1682 C CA . GLU A 1 226 ? -21.160 -11.593 3.406 1.00 73.81 226 GLU A CA 1
ATOM 1683 C C . GLU A 1 226 ? -21.616 -12.047 4.802 1.00 73.81 226 GLU A C 1
ATOM 1685 O O . GLU A 1 226 ? -22.120 -13.166 4.975 1.00 73.81 226 GLU A O 1
ATOM 1690 N N . ALA A 1 227 ? -21.516 -11.177 5.813 1.00 73.31 227 ALA A N 1
ATOM 1691 C CA . ALA A 1 227 ? -21.952 -11.499 7.159 1.00 73.31 227 ALA A CA 1
ATOM 1692 C C . ALA A 1 227 ? -23.473 -11.713 7.196 1.00 73.31 227 ALA A C 1
ATOM 1694 O O . ALA A 1 227 ? -24.276 -10.812 6.960 1.00 73.31 227 ALA A O 1
ATOM 1695 N N . ARG A 1 228 ? -23.891 -12.923 7.603 1.00 59.16 228 ARG A N 1
ATOM 1696 C CA . ARG A 1 228 ? -25.312 -13.325 7.737 1.00 59.16 228 ARG A CA 1
ATOM 1697 C C . ARG A 1 228 ? -26.142 -12.426 8.664 1.00 59.16 228 ARG A C 1
ATOM 1699 O O . ARG A 1 228 ? -27.366 -12.518 8.672 1.00 59.16 228 ARG A O 1
ATOM 1706 N N . LYS A 1 229 ? -25.487 -11.597 9.476 1.00 59.53 229 LYS A N 1
ATOM 1707 C CA . LYS A 1 229 ? -26.097 -10.524 10.257 1.00 59.53 229 LYS A CA 1
ATOM 1708 C C . LYS A 1 229 ? -25.481 -9.218 9.771 1.00 59.53 229 LYS A C 1
ATOM 1710 O O . LYS A 1 229 ? -24.396 -8.869 10.224 1.00 59.53 229 LYS A O 1
ATOM 1715 N N . ALA A 1 230 ? -26.162 -8.521 8.863 1.00 53.38 230 ALA A N 1
ATOM 1716 C CA . ALA A 1 230 ? -25.776 -7.158 8.529 1.00 53.38 230 ALA A CA 1
ATOM 1717 C C . ALA A 1 230 ? -25.806 -6.328 9.826 1.00 53.38 230 ALA A C 1
ATOM 1719 O O . ALA A 1 230 ? -26.810 -6.389 10.551 1.00 53.38 230 ALA A O 1
ATOM 1720 N N . PRO A 1 231 ? -24.729 -5.609 10.179 1.00 58.56 231 PRO A N 1
ATOM 1721 C CA . PRO A 1 231 ? -24.792 -4.694 11.303 1.00 58.56 231 PRO A CA 1
ATOM 1722 C C . PRO A 1 231 ? -25.886 -3.647 11.040 1.00 58.56 231 PRO A C 1
ATOM 1724 O O . PRO A 1 231 ? -26.120 -3.241 9.906 1.00 58.56 231 PRO A O 1
ATOM 1727 N N . LEU A 1 232 ? -26.581 -3.212 12.097 1.00 55.84 232 LEU A N 1
ATOM 1728 C CA . LEU A 1 232 ? -27.611 -2.159 12.012 1.00 55.84 232 LEU A CA 1
ATOM 1729 C C . LEU A 1 232 ? -27.045 -0.822 11.498 1.00 55.84 232 LEU A C 1
ATOM 1731 O O . LEU A 1 232 ? -27.806 0.066 11.125 1.00 55.84 232 LEU A O 1
ATOM 1735 N N . ASP A 1 233 ? -25.718 -0.696 11.482 1.00 69.06 233 ASP A N 1
ATOM 1736 C CA . ASP A 1 233 ? -24.982 0.436 10.957 1.00 69.06 233 ASP A CA 1
ATOM 1737 C C . ASP A 1 233 ? -23.933 -0.035 9.943 1.00 69.06 233 ASP A C 1
ATOM 1739 O O . ASP A 1 233 ? -23.096 -0.885 10.253 1.00 69.06 233 ASP A O 1
ATOM 1743 N N . ASN A 1 234 ? -23.974 0.561 8.751 1.00 75.38 234 ASN A N 1
ATOM 1744 C CA . ASN A 1 234 ? -23.079 0.263 7.637 1.00 75.38 234 ASN A CA 1
ATOM 1745 C C . ASN A 1 234 ? -21.816 1.146 7.617 1.00 75.38 234 ASN A C 1
ATOM 1747 O O . ASN A 1 234 ? -21.086 1.155 6.626 1.00 75.38 234 ASN A O 1
ATOM 1751 N N . ARG A 1 235 ? -21.573 1.941 8.663 1.00 84.62 235 ARG A N 1
ATOM 1752 C CA . ARG A 1 235 ? -20.377 2.785 8.766 1.00 84.62 235 ARG A CA 1
ATOM 1753 C C . ARG A 1 235 ? -19.148 1.970 9.171 1.00 84.62 235 ARG A C 1
ATOM 1755 O O . ARG A 1 235 ? -19.254 0.991 9.913 1.00 84.62 235 ARG A O 1
ATOM 1762 N N . CYS A 1 236 ? -17.997 2.409 8.672 1.00 89.75 236 CYS A N 1
ATOM 1763 C CA . CYS A 1 236 ? -16.694 1.834 8.973 1.00 89.75 236 CYS A CA 1
ATOM 1764 C C . CYS A 1 236 ? -16.096 2.453 10.246 1.00 89.75 236 CYS A C 1
ATOM 1766 O O . CYS A 1 236 ? -16.382 3.607 10.573 1.00 89.75 236 CYS A O 1
ATOM 1768 N N . PHE A 1 237 ? -15.227 1.704 10.920 1.00 90.75 237 PHE A N 1
ATOM 1769 C CA . PHE A 1 237 ? -14.297 2.237 11.911 1.00 90.75 237 PHE A CA 1
ATOM 1770 C C . PHE A 1 237 ? -13.031 2.723 11.208 1.00 90.75 237 PHE A C 1
ATOM 1772 O O . PHE A 1 237 ? -12.541 2.052 10.299 1.00 90.75 237 PHE A O 1
ATOM 1779 N N . SER A 1 238 ? -12.467 3.830 11.679 1.00 93.62 238 SER A N 1
ATOM 1780 C CA . SER A 1 238 ? -11.091 4.225 11.368 1.00 93.62 238 SER A CA 1
ATOM 1781 C C . SER A 1 238 ? -10.277 4.161 12.650 1.00 93.62 238 SER A C 1
ATOM 1783 O O . SER A 1 238 ? -10.693 4.715 13.663 1.00 93.62 238 SER A O 1
ATOM 1785 N N . LEU A 1 239 ? -9.155 3.449 12.634 1.00 95.06 239 LEU A N 1
ATOM 1786 C CA . LEU A 1 239 ? -8.235 3.328 13.756 1.00 95.06 239 LEU A CA 1
ATOM 1787 C C . LEU A 1 239 ? -6.857 3.820 13.334 1.00 95.06 239 LEU A C 1
ATOM 1789 O O . LEU A 1 239 ? -6.309 3.347 12.340 1.00 95.06 239 LEU A O 1
ATOM 1793 N N . THR A 1 240 ? -6.273 4.703 14.136 1.00 95.69 240 THR A N 1
ATOM 1794 C CA . THR A 1 240 ? -4.914 5.212 13.934 1.00 95.69 240 THR A CA 1
ATOM 1795 C C . THR A 1 240 ? -4.072 4.931 15.171 1.00 95.69 240 THR A C 1
ATOM 1797 O O . THR A 1 240 ? -4.492 5.194 16.294 1.00 95.69 240 THR A O 1
ATOM 1800 N N . VAL A 1 241 ? -2.870 4.396 14.970 1.00 95.00 241 VAL A N 1
ATOM 1801 C CA . VAL A 1 241 ? -1.830 4.276 15.997 1.00 95.00 241 VAL A CA 1
ATOM 1802 C C . VAL A 1 241 ? -0.675 5.173 15.586 1.00 95.00 241 VAL A C 1
ATOM 1804 O O . VAL A 1 241 ? -0.174 5.037 14.473 1.00 95.00 241 VAL A O 1
ATOM 1807 N N . SER A 1 242 ? -0.245 6.079 16.457 1.00 93.25 242 SER A N 1
ATOM 1808 C CA . SER A 1 242 ? 0.829 7.038 16.169 1.00 93.25 242 SER A CA 1
ATOM 1809 C C . SER A 1 242 ? 1.634 7.371 17.431 1.00 93.25 242 SER A C 1
ATOM 1811 O O . SER A 1 242 ? 1.174 7.075 18.535 1.00 93.25 242 SER A O 1
ATOM 1813 N N . PRO A 1 243 ? 2.842 7.956 17.335 1.00 91.44 243 PRO A N 1
ATOM 1814 C CA . PRO A 1 243 ? 3.622 8.326 18.514 1.00 91.44 243 PRO A CA 1
ATOM 1815 C C . PRO A 1 243 ? 2.908 9.377 19.374 1.00 91.44 243 PRO A C 1
ATOM 1817 O O . PRO A 1 243 ? 2.315 10.335 18.871 1.00 91.44 243 PRO A O 1
ATOM 1820 N N . ALA A 1 244 ? 3.002 9.229 20.693 1.00 84.19 244 ALA A N 1
ATOM 1821 C CA . ALA A 1 244 ? 2.457 10.178 21.653 1.00 84.19 244 ALA A CA 1
ATOM 1822 C C . ALA A 1 244 ? 3.125 11.555 21.475 1.00 84.19 244 ALA A C 1
ATOM 1824 O O . ALA A 1 244 ? 4.347 11.663 21.402 1.00 84.19 244 ALA A O 1
ATOM 1825 N N . GLY A 1 245 ? 2.318 12.616 21.394 1.00 68.62 245 GLY A N 1
ATOM 1826 C CA . GLY A 1 245 ? 2.788 13.984 21.125 1.00 68.62 245 GLY A CA 1
ATOM 1827 C C . GLY A 1 245 ? 2.678 14.417 19.661 1.00 68.62 245 GLY A C 1
ATOM 1828 O O . GLY A 1 245 ? 2.817 15.602 19.373 1.00 68.62 245 GLY A O 1
ATOM 1829 N N . ARG A 1 246 ? 2.334 13.497 18.749 1.00 55.38 246 ARG A N 1
ATOM 1830 C CA . ARG A 1 246 ? 1.914 13.811 17.376 1.00 55.38 246 ARG A CA 1
ATOM 1831 C C . ARG A 1 246 ? 0.400 14.015 17.271 1.00 55.38 246 ARG A C 1
ATOM 1833 O O . ARG A 1 246 ? -0.182 13.739 16.228 1.00 55.38 246 ARG A O 1
ATOM 1840 N N . THR A 1 247 ? -0.250 14.469 18.345 1.00 49.41 247 THR A N 1
ATOM 1841 C CA . THR A 1 247 ? -1.636 14.930 18.253 1.00 49.41 247 THR A CA 1
ATOM 1842 C C . THR A 1 247 ? -1.647 16.070 17.252 1.00 49.41 247 THR A C 1
ATOM 1844 O O . THR A 1 247 ? -1.145 17.157 17.548 1.00 49.41 247 THR A O 1
ATOM 1847 N N . ALA A 1 248 ? -2.212 15.817 16.073 1.00 44.44 248 ALA A N 1
ATOM 1848 C CA . ALA A 1 248 ? -2.880 16.866 15.339 1.00 44.44 248 ALA A CA 1
ATOM 1849 C C . ALA A 1 248 ? -3.922 17.407 16.315 1.00 44.44 248 ALA A C 1
ATOM 1851 O O . ALA A 1 248 ? -4.994 16.841 16.510 1.00 44.44 248 ALA A O 1
ATOM 1852 N N . GLN A 1 249 ? -3.546 18.459 17.035 1.00 39.31 249 GLN A N 1
ATOM 1853 C CA . GLN A 1 249 ? -4.519 19.36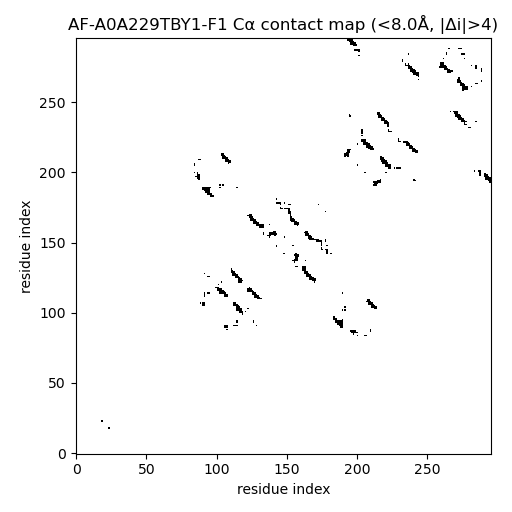0 17.607 1.00 39.31 249 GLN A CA 1
ATOM 1854 C C . GLN A 1 249 ? -5.462 19.664 16.439 1.00 39.31 249 GLN A C 1
ATOM 1856 O O . GLN A 1 249 ? -4.942 19.995 15.370 1.00 39.31 249 GLN A O 1
ATOM 1861 N N . PRO A 1 250 ? -6.782 19.436 16.557 1.00 42.38 250 PRO A N 1
ATOM 1862 C CA . PRO A 1 250 ? -7.687 19.777 15.476 1.00 42.38 250 PRO A CA 1
ATOM 1863 C C . PRO A 1 250 ? -7.478 21.267 15.234 1.00 42.38 250 PRO A C 1
ATOM 1865 O O . PRO A 1 250 ? -7.852 22.093 16.065 1.00 42.38 250 PRO A O 1
ATOM 1868 N N . GLU A 1 251 ? -6.754 21.611 14.168 1.00 38.91 251 GLU A N 1
ATOM 1869 C CA . GLU A 1 251 ? -6.669 22.989 13.736 1.00 38.91 251 GLU A CA 1
ATOM 1870 C C . GLU A 1 251 ? -8.113 23.373 13.431 1.00 38.91 251 GLU A C 1
ATOM 1872 O O . GLU A 1 251 ? -8.782 22.708 12.636 1.00 38.91 251 GLU A O 1
ATOM 1877 N N . ASP A 1 252 ? -8.609 24.392 14.134 1.00 37.97 252 ASP A N 1
ATOM 1878 C CA . ASP A 1 252 ? -9.874 25.079 13.879 1.00 37.97 252 ASP A CA 1
ATOM 1879 C C . ASP A 1 252 ? -9.844 25.648 12.446 1.00 37.97 252 ASP A C 1
ATOM 1881 O O . ASP A 1 252 ? -9.604 26.829 12.196 1.00 37.97 252 ASP A O 1
ATOM 1885 N N . GLY A 1 253 ? -10.021 24.760 11.475 1.00 35.50 253 GLY A N 1
ATOM 1886 C CA . GLY A 1 253 ? -9.763 24.970 10.060 1.00 35.50 253 GLY A CA 1
ATOM 1887 C C . GLY A 1 253 ? -10.658 24.047 9.249 1.00 35.50 253 GLY A C 1
ATOM 1888 O O . GLY A 1 253 ? -10.198 23.120 8.595 1.00 35.50 253 GLY A O 1
ATOM 1889 N N . ALA A 1 254 ? -11.962 24.297 9.355 1.00 45.28 254 ALA A N 1
ATOM 1890 C CA . ALA A 1 254 ? -13.061 23.624 8.674 1.00 45.28 254 ALA A CA 1
ATOM 1891 C C . ALA A 1 254 ? -12.715 22.980 7.309 1.00 45.28 254 ALA A C 1
ATOM 1893 O O . ALA A 1 254 ? -12.574 23.664 6.292 1.00 45.28 254 ALA A O 1
ATOM 1894 N N . ILE A 1 255 ? -12.746 21.645 7.272 1.00 39.25 255 ILE A N 1
ATOM 1895 C CA . ILE A 1 255 ? -13.078 20.850 6.084 1.00 39.25 255 ILE A CA 1
ATOM 1896 C C . ILE A 1 255 ? -14.387 20.119 6.418 1.00 39.25 255 ILE A C 1
ATOM 1898 O O . ILE A 1 255 ? -14.430 19.420 7.427 1.00 39.25 255 ILE A O 1
ATOM 1902 N N . PRO A 1 256 ? -15.473 20.248 5.630 1.00 43.59 256 PRO A N 1
ATOM 1903 C CA . PRO A 1 256 ? -16.690 19.484 5.862 1.00 43.59 256 PRO A CA 1
ATOM 1904 C C . PRO A 1 256 ? -16.525 18.080 5.267 1.00 43.59 256 PRO A C 1
ATOM 1906 O O . PRO A 1 256 ? -17.109 17.753 4.235 1.00 43.59 256 PRO A O 1
ATOM 1909 N N . GLU A 1 257 ? -15.702 17.256 5.904 1.00 46.09 257 GLU A N 1
ATOM 1910 C CA . GLU A 1 257 ? -16.044 15.849 6.070 1.00 46.09 257 GLU A CA 1
ATOM 1911 C C . GLU A 1 257 ? -16.544 15.760 7.497 1.00 46.09 257 GLU A C 1
ATOM 1913 O O . GLU A 1 257 ? -15.808 16.066 8.425 1.00 46.09 257 GLU A O 1
ATOM 1918 N N . GLU A 1 258 ? -17.838 15.497 7.658 1.00 40.19 258 GLU A N 1
ATOM 1919 C CA . GLU A 1 258 ? -18.457 15.342 8.968 1.00 40.19 258 GLU A CA 1
ATOM 1920 C C . GLU A 1 258 ? -17.651 14.255 9.701 1.00 40.19 258 GLU A C 1
ATOM 1922 O O . GLU A 1 258 ? -17.718 13.096 9.272 1.00 40.19 258 GLU A O 1
ATOM 1927 N N . PRO A 1 259 ? -16.818 14.596 10.711 1.00 50.94 259 PRO A N 1
ATOM 1928 C CA . PRO A 1 259 ? -16.077 13.578 11.434 1.00 50.94 259 PRO A CA 1
ATOM 1929 C C . PRO A 1 259 ? -17.120 12.603 11.958 1.00 50.94 259 PRO A C 1
ATOM 1931 O O . PRO A 1 259 ? -18.206 13.017 12.387 1.00 50.94 259 PRO A O 1
ATOM 1934 N N . LEU A 1 260 ? -16.838 11.304 11.854 1.00 57.50 260 LEU A N 1
ATOM 1935 C CA . LEU A 1 260 ? -17.721 10.318 12.456 1.00 57.50 260 LEU A CA 1
ATOM 1936 C C . LEU A 1 260 ? -17.998 10.781 13.901 1.00 57.50 260 LEU A C 1
ATOM 1938 O O . LEU A 1 260 ? -17.067 11.187 14.595 1.00 57.50 260 LEU A O 1
ATOM 1942 N N . PRO A 1 261 ? -19.271 10.833 14.333 1.00 63.31 261 PRO A N 1
ATOM 1943 C CA . PRO A 1 261 ? -19.686 11.660 15.470 1.00 63.31 261 PRO A CA 1
ATOM 1944 C C . PRO A 1 261 ? -19.043 11.258 16.803 1.00 63.31 261 PRO A C 1
ATOM 1946 O O . PRO A 1 261 ? -19.167 11.988 17.784 1.00 63.31 261 PRO A O 1
ATOM 1949 N N . VAL A 1 262 ? -18.378 10.101 16.855 1.00 77.31 262 VAL A N 1
ATOM 1950 C CA . VAL A 1 262 ? -17.639 9.617 18.014 1.00 77.31 262 VAL A CA 1
ATOM 1951 C C . VAL A 1 262 ? -16.167 9.450 17.650 1.00 77.31 262 VAL A C 1
ATOM 1953 O O . VAL A 1 262 ? -15.787 8.481 16.992 1.00 77.31 262 VAL A O 1
ATOM 1956 N N . HIS A 1 263 ? -15.351 10.370 18.161 1.00 85.94 263 HIS A N 1
ATOM 1957 C CA . HIS A 1 263 ? -13.894 10.289 18.178 1.00 85.94 263 HIS A CA 1
ATOM 1958 C C . HIS A 1 263 ? -13.430 9.887 19.582 1.00 85.94 263 HIS A C 1
ATOM 1960 O O . HIS A 1 263 ? -13.792 10.524 20.577 1.00 85.94 263 HIS A O 1
ATOM 1966 N N . ARG A 1 264 ? -12.642 8.816 19.688 1.00 87.12 264 ARG A N 1
ATOM 1967 C CA . ARG A 1 264 ? -12.053 8.352 20.951 1.00 87.12 264 ARG A CA 1
ATOM 1968 C C . ARG A 1 264 ? -10.547 8.272 20.803 1.00 87.12 264 ARG A C 1
ATOM 1970 O O . ARG A 1 264 ? -10.061 7.804 19.781 1.00 87.12 264 ARG A O 1
ATOM 1977 N N . PHE A 1 265 ? -9.820 8.595 21.868 1.00 91.19 265 PHE A N 1
ATOM 1978 C CA . PHE A 1 265 ? -8.379 8.379 21.923 1.00 91.19 265 PHE A CA 1
ATOM 1979 C C . PHE A 1 265 ? -7.938 7.762 23.254 1.00 91.19 265 PHE A C 1
ATOM 1981 O O . PHE A 1 265 ? -8.584 7.932 24.292 1.00 91.19 265 PHE A O 1
ATOM 1988 N N . ARG A 1 266 ? -6.819 7.038 23.225 1.00 91.75 266 ARG A N 1
ATOM 1989 C CA . ARG A 1 266 ? -6.161 6.455 24.398 1.00 91.75 266 ARG A CA 1
ATOM 1990 C C . ARG A 1 266 ? -4.654 6.419 24.190 1.00 91.75 266 ARG A C 1
ATOM 1992 O O . ARG A 1 266 ? -4.177 5.899 23.189 1.00 91.75 266 ARG A O 1
ATOM 1999 N N . THR A 1 267 ? -3.898 6.886 25.175 1.00 91.69 267 THR A N 1
ATOM 2000 C CA . THR A 1 267 ? -2.439 6.723 25.196 1.00 91.69 267 THR A CA 1
ATOM 2001 C C . THR A 1 267 ? -2.065 5.369 25.798 1.00 91.69 267 THR A C 1
ATOM 2003 O O . THR A 1 267 ? -2.582 4.975 26.849 1.00 91.69 267 THR A O 1
ATOM 2006 N N . LEU A 1 268 ? -1.157 4.652 25.140 1.00 90.12 268 LEU A N 1
ATOM 2007 C CA . LEU A 1 268 ? -0.602 3.381 25.590 1.00 90.12 268 LEU A CA 1
ATOM 2008 C C . LEU A 1 268 ? 0.924 3.405 25.418 1.00 90.12 268 LEU A C 1
ATOM 2010 O O . LEU A 1 268 ? 1.454 3.165 24.337 1.00 90.12 268 LEU A O 1
ATOM 2014 N N . GLY A 1 269 ? 1.642 3.705 26.503 1.00 89.75 269 GLY A N 1
ATOM 2015 C CA . GLY A 1 269 ? 3.096 3.875 26.458 1.00 89.75 269 GLY A CA 1
ATOM 2016 C C . GLY A 1 269 ? 3.496 5.095 25.626 1.00 89.75 269 GLY A C 1
ATOM 2017 O O . GLY A 1 269 ? 3.010 6.194 25.880 1.00 89.75 269 GLY A O 1
ATOM 2018 N N . ALA A 1 270 ? 4.375 4.891 24.643 1.00 91.38 270 ALA A N 1
ATOM 2019 C CA . ALA A 1 270 ? 4.865 5.937 23.742 1.00 91.38 270 ALA A CA 1
ATOM 2020 C C . ALA A 1 270 ? 3.938 6.217 22.546 1.00 91.38 270 ALA A C 1
ATOM 2022 O O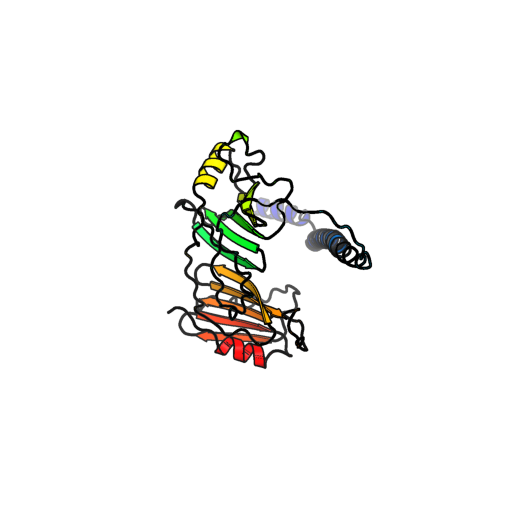 . ALA A 1 270 ? 4.316 6.985 21.667 1.00 91.38 270 ALA A O 1
ATOM 2023 N N . TYR A 1 271 ? 2.748 5.612 22.497 1.00 93.62 271 TYR A N 1
ATOM 2024 C CA . TYR A 1 271 ? 1.824 5.727 21.371 1.00 93.62 271 TYR A CA 1
ATOM 2025 C C . TYR A 1 271 ? 0.443 6.225 21.803 1.00 93.62 271 TYR A C 1
ATOM 2027 O O . TYR A 1 271 ? -0.015 5.968 22.920 1.00 93.62 271 TYR A O 1
ATOM 2035 N N . THR A 1 272 ? -0.238 6.897 20.884 1.00 94.00 272 THR A N 1
ATOM 2036 C CA . THR A 1 272 ? -1.654 7.252 20.935 1.00 94.00 272 THR A CA 1
ATOM 2037 C C . THR A 1 272 ? -2.425 6.346 19.981 1.00 94.00 272 THR A C 1
ATOM 2039 O O . THR A 1 272 ? -1.983 6.076 18.867 1.00 94.00 272 THR A O 1
ATOM 2042 N N . ILE A 1 273 ? -3.577 5.865 20.439 1.00 94.31 273 ILE A N 1
ATOM 2043 C CA . ILE A 1 273 ? -4.548 5.097 19.665 1.00 94.31 273 ILE A CA 1
ATOM 2044 C C . ILE A 1 273 ? -5.784 5.974 19.508 1.00 94.31 273 ILE A C 1
ATOM 2046 O O . ILE A 1 273 ? -6.365 6.372 20.516 1.00 94.31 273 ILE A O 1
ATOM 2050 N N . GLU A 1 274 ? -6.201 6.233 18.279 1.00 94.06 274 GLU A N 1
ATOM 2051 C CA . GLU A 1 274 ? -7.407 6.984 17.929 1.00 94.06 274 GLU A CA 1
ATOM 2052 C C . GLU A 1 274 ? -8.384 6.059 17.208 1.00 94.06 274 GLU A C 1
ATOM 2054 O O . GLU A 1 274 ? -7.970 5.216 16.412 1.00 94.06 274 GLU A O 1
ATOM 2059 N N . VAL A 1 275 ? -9.674 6.177 17.520 1.00 93.19 275 VAL A N 1
ATOM 2060 C CA . VAL A 1 275 ? -10.752 5.431 16.867 1.00 93.19 275 VAL A CA 1
ATOM 2061 C C . VAL A 1 275 ? -11.898 6.379 16.543 1.00 93.19 275 VAL A C 1
ATOM 2063 O O . VAL A 1 275 ? -12.527 6.927 17.453 1.00 93.19 275 VAL A O 1
ATOM 2066 N N . ASP A 1 276 ? -12.204 6.496 15.256 1.00 90.75 276 ASP A N 1
ATOM 2067 C CA . ASP A 1 276 ? -13.386 7.176 14.738 1.00 90.75 276 ASP A CA 1
ATOM 2068 C C . ASP A 1 276 ? -14.484 6.160 14.427 1.00 90.75 276 ASP A C 1
ATOM 2070 O O . ASP A 1 276 ? -14.245 5.115 13.811 1.00 90.75 276 ASP A O 1
ATOM 2074 N N . SER A 1 277 ? -15.704 6.463 14.866 1.00 87.69 277 SER A N 1
ATOM 2075 C CA . SER A 1 277 ? -16.861 5.578 14.721 1.00 87.69 277 SER A CA 1
ATOM 2076 C C . SER A 1 277 ? -18.182 6.343 14.767 1.00 87.69 277 SER A C 1
ATOM 2078 O O . SER A 1 277 ? -18.257 7.509 15.164 1.00 87.69 277 SER A O 1
ATOM 2080 N N . SER A 1 278 ? -19.265 5.686 14.366 1.00 84.94 278 SER A N 1
ATOM 2081 C CA . SER A 1 278 ? -20.604 6.233 14.561 1.00 84.94 278 SER A CA 1
ATOM 2082 C C . SER A 1 278 ? -21.047 6.174 16.028 1.00 84.94 278 SER A C 1
ATOM 2084 O O . SER A 1 278 ? -20.560 5.363 16.817 1.00 84.94 278 SER A O 1
ATOM 2086 N N . SER A 1 279 ? -22.059 6.969 16.386 1.00 82.94 279 SER A N 1
ATOM 2087 C CA . SER A 1 279 ? -22.681 6.907 17.716 1.00 82.94 279 SER A CA 1
ATOM 2088 C C . SER A 1 279 ? -23.313 5.546 18.012 1.00 82.94 279 SER A C 1
ATOM 2090 O O . SER A 1 279 ? -23.258 5.072 19.143 1.00 82.94 279 SER A O 1
ATOM 2092 N N . ALA A 1 280 ? -23.851 4.868 16.995 1.00 82.88 280 ALA A N 1
ATOM 2093 C CA . ALA A 1 280 ? -24.416 3.528 17.141 1.00 82.88 280 ALA A CA 1
ATOM 2094 C C . ALA A 1 280 ? -23.350 2.457 17.446 1.00 82.88 280 ALA A C 1
ATOM 2096 O O . ALA A 1 280 ? -23.679 1.392 17.967 1.00 82.88 280 ALA A O 1
ATOM 2097 N N . GLN A 1 281 ? -22.080 2.732 17.138 1.00 85.38 281 GLN A N 1
ATOM 2098 C CA . GLN A 1 281 ? -20.963 1.802 17.291 1.00 85.38 281 GLN A CA 1
ATOM 2099 C C . GLN A 1 281 ? -20.036 2.140 18.472 1.00 85.38 281 GLN A C 1
ATOM 2101 O O . GLN A 1 281 ? -19.002 1.498 18.644 1.00 85.38 281 GLN A O 1
ATOM 2106 N N . GLU A 1 282 ? -20.405 3.084 19.339 1.00 85.50 282 GLU A N 1
ATOM 2107 C CA . GLU A 1 282 ? -19.553 3.590 20.426 1.00 85.50 282 GLU A CA 1
ATOM 2108 C C . GLU A 1 282 ? -19.016 2.493 21.374 1.00 85.50 282 GLU A C 1
ATOM 2110 O O . GLU A 1 282 ? -17.843 2.498 21.772 1.00 85.50 282 GLU A O 1
ATOM 2115 N N . GLN A 1 283 ? -19.854 1.511 21.721 1.00 87.31 283 GLN A N 1
ATOM 2116 C CA . GLN A 1 283 ? -19.438 0.386 22.562 1.00 87.31 283 GLN A CA 1
ATOM 2117 C C . GLN A 1 283 ? -18.450 -0.536 21.831 1.00 87.31 283 GLN A C 1
ATOM 2119 O O . GLN A 1 283 ? -17.470 -0.988 22.426 1.00 87.31 283 GLN A O 1
ATOM 2124 N N . ALA A 1 284 ? -18.675 -0.781 20.537 1.00 87.88 284 ALA A N 1
ATOM 2125 C CA . ALA A 1 284 ? -17.774 -1.571 19.705 1.00 87.88 284 ALA A CA 1
ATOM 2126 C C . ALA A 1 284 ? -16.433 -0.851 19.492 1.00 87.88 284 ALA A C 1
ATOM 2128 O O . ALA A 1 284 ? -15.392 -1.489 19.601 1.00 87.88 284 ALA A O 1
ATOM 2129 N N . ALA A 1 285 ? -16.439 0.474 19.310 1.00 89.12 285 ALA A N 1
ATOM 2130 C CA . ALA A 1 285 ? -15.230 1.295 19.231 1.00 89.12 285 ALA A CA 1
ATOM 2131 C C . ALA A 1 285 ? -14.410 1.239 20.531 1.00 89.12 285 ALA A C 1
ATOM 2133 O O . ALA A 1 285 ? -13.184 1.139 20.507 1.00 89.12 285 ALA A O 1
ATOM 2134 N N . SER A 1 286 ? -15.085 1.232 21.683 1.00 89.69 286 SER A N 1
ATOM 2135 C CA . SER A 1 286 ? -14.430 1.073 22.987 1.00 89.69 286 SER A CA 1
ATOM 2136 C C . SER A 1 286 ? -13.797 -0.313 23.147 1.00 89.69 286 SER A C 1
ATOM 2138 O O . SER A 1 286 ? -12.673 -0.433 23.636 1.00 89.69 286 SER A O 1
ATOM 2140 N N . ALA A 1 287 ? -14.495 -1.368 22.722 1.00 90.62 287 ALA A N 1
ATOM 2141 C CA . ALA A 1 287 ? -13.959 -2.728 22.730 1.00 90.62 287 ALA A CA 1
ATOM 2142 C C . ALA A 1 287 ? -12.762 -2.873 21.775 1.00 90.62 287 ALA A C 1
ATOM 2144 O O . ALA A 1 287 ? -11.737 -3.428 22.170 1.00 90.62 287 ALA A O 1
ATOM 2145 N N . LEU A 1 288 ? -12.865 -2.301 20.570 1.00 91.56 288 LEU A N 1
ATOM 2146 C CA . LEU A 1 288 ? -11.804 -2.246 19.566 1.00 91.56 288 LEU A CA 1
ATOM 2147 C C . LEU A 1 288 ? -10.534 -1.624 20.152 1.00 91.56 288 LEU A C 1
ATOM 2149 O O . LEU A 1 288 ? -9.490 -2.272 20.191 1.00 91.56 288 LEU A O 1
ATOM 2153 N N . MET A 1 289 ? -10.650 -0.411 20.695 1.00 92.31 289 MET A N 1
ATOM 2154 C CA . MET A 1 289 ? -9.545 0.317 21.317 1.00 92.31 289 MET A CA 1
ATOM 2155 C C . MET A 1 289 ? -8.898 -0.464 22.468 1.00 92.31 289 MET A C 1
ATOM 2157 O O . MET A 1 289 ? -7.679 -0.458 22.621 1.00 92.31 289 MET A O 1
ATOM 2161 N N . ASN A 1 290 ? -9.696 -1.162 23.277 1.00 93.00 290 ASN A N 1
ATOM 2162 C CA . ASN A 1 290 ? -9.190 -1.964 24.391 1.00 93.00 290 ASN A CA 1
ATOM 2163 C C . ASN A 1 290 ? -8.521 -3.276 23.961 1.00 93.00 290 ASN A C 1
ATOM 2165 O O . ASN A 1 290 ? -7.807 -3.873 24.766 1.00 93.00 290 ASN A O 1
ATOM 2169 N N . SER A 1 291 ? -8.739 -3.716 22.721 1.00 93.88 291 SER A N 1
ATOM 2170 C CA . SER A 1 291 ? -8.131 -4.926 22.166 1.00 93.88 291 SER A CA 1
ATOM 2171 C C . SER A 1 291 ? -6.745 -4.700 21.554 1.00 93.88 291 SER A C 1
ATOM 2173 O O . SER A 1 291 ? -6.035 -5.674 21.306 1.00 93.88 291 SER A O 1
ATOM 2175 N N . VAL A 1 292 ? -6.362 -3.439 21.319 1.00 94.44 292 VAL A N 1
ATOM 2176 C CA . VAL A 1 292 ? -5.101 -3.073 20.665 1.00 94.44 292 VAL A CA 1
ATOM 2177 C C . VAL A 1 292 ? -3.901 -3.518 21.499 1.00 94.44 292 VAL A C 1
ATOM 2179 O O . VAL A 1 292 ? -3.789 -3.209 22.689 1.00 94.44 292 VAL A O 1
ATOM 2182 N N . ARG A 1 293 ? -2.970 -4.205 20.840 1.00 94.75 293 ARG A N 1
ATOM 2183 C CA . ARG A 1 293 ? -1.639 -4.542 21.345 1.00 94.75 293 ARG A CA 1
ATOM 2184 C C . ARG A 1 293 ? -0.586 -3.892 20.465 1.00 94.75 293 ARG A C 1
ATOM 2186 O O . ARG A 1 293 ? -0.728 -3.862 19.242 1.00 94.75 293 ARG A O 1
ATOM 2193 N N . LEU A 1 294 ? 0.456 -3.370 21.101 1.00 93.25 294 LEU A N 1
ATOM 2194 C CA . LEU A 1 294 ? 1.515 -2.615 20.444 1.00 93.25 294 LEU A CA 1
ATOM 2195 C C . LEU A 1 294 ? 2.855 -3.328 20.589 1.00 93.25 294 LEU A C 1
ATOM 2197 O O . LEU A 1 294 ? 3.160 -3.848 21.667 1.00 93.25 294 LEU A O 1
ATOM 2201 N N . ASN A 1 295 ? 3.663 -3.267 19.533 1.00 88.38 295 ASN A N 1
ATOM 2202 C CA . ASN A 1 295 ? 5.065 -3.654 19.569 1.00 88.38 295 ASN A CA 1
ATOM 2203 C C . ASN A 1 295 ? 5.810 -2.691 20.507 1.00 88.38 295 ASN A C 1
ATOM 2205 O O . ASN A 1 295 ? 5.728 -1.470 20.351 1.00 88.38 295 ASN A O 1
ATOM 2209 N N . ARG A 1 296 ? 6.468 -3.255 21.524 1.00 68.69 296 ARG A N 1
ATOM 2210 C CA . ARG A 1 296 ? 7.235 -2.514 22.535 1.00 68.69 296 ARG A CA 1
ATOM 2211 C C . ARG A 1 296 ? 8.654 -2.228 22.080 1.00 68.69 296 ARG A C 1
ATOM 2213 O O . ARG A 1 296 ? 9.239 -3.114 21.421 1.00 68.69 296 ARG A O 1
#